Protein AF-A0A0C9TM29-F1 (afdb_monomer_lite)

Sequence (218 aa):
MDGEIPETGMADVIINKQTFTYFLVEEDGILTMPSGCPHAAFNITDCVAQGGHNYLKSSLEAAFKIGLREHKLGNQDTNTSHVASENILHSVLTHYYLAILALHPGIVDGTNTDNVTYADLQKAIRFFPSPVQMACLLCMTAHTLAFERATILEDKEGYECPASIYMMRKTSRDRARRLLDWFAALREPMRSRELLIMASLKDTELQEHFVPFFAEGV

Organism: Sphaerobolus stellatus (strain SS14) (NCBI:txid990650)

Foldseek 3Di:
DPDDQDPDFLLPDPVVVDDDDDDDADVVRDDDDDQSPQDDDDDPDDDDDDDDDDDALVCLLVVLVVLLSCQQHPCRHHPDPDLVVLVVLLVVLVVLLVVCCVVQVCLVVVNPPDLDAPVNSVVRPPSDHDLLSVLSSLCCQQVVVLSPHLDPPPCPPPDPNPPVSVVSNVVSNVSSVSCVVSYVSNVVSNVVSLVVSCVSCPPGPCNVVDDGPDDPDD

Radius of gyration: 19.59 Å; chains: 1; bounding box: 46×35×54 Å

Structure (mmCIF, N/CA/C/O backbone):
data_AF-A0A0C9TM29-F1
#
_entry.id   AF-A0A0C9TM29-F1
#
loop_
_atom_site.group_PDB
_atom_site.id
_atom_site.type_symbol
_atom_site.label_atom_id
_atom_site.label_alt_id
_atom_site.label_comp_id
_atom_site.label_asym_id
_atom_site.label_entity_id
_atom_site.label_seq_id
_atom_site.pdbx_PDB_ins_code
_atom_site.Cartn_x
_atom_site.Cartn_y
_atom_site.Cartn_z
_atom_site.occupancy
_atom_site.B_iso_or_equiv
_atom_site.auth_seq_id
_atom_site.auth_comp_id
_atom_site.auth_asym_id
_atom_site.auth_atom_id
_atom_site.pdbx_PDB_model_num
ATOM 1 N N . MET A 1 1 ? -19.337 5.004 1.218 1.00 33.59 1 MET A N 1
ATOM 2 C CA . MET A 1 1 ? -18.973 6.186 2.016 1.00 33.59 1 MET A CA 1
ATOM 3 C C . MET A 1 1 ? -17.478 6.118 2.209 1.00 33.59 1 MET A C 1
ATOM 5 O O . MET A 1 1 ? -17.023 5.306 3.004 1.00 33.59 1 MET A O 1
ATOM 9 N N . ASP A 1 2 ? -16.738 6.897 1.427 1.00 35.91 2 ASP A N 1
ATOM 10 C CA . ASP A 1 2 ? -15.305 7.099 1.632 1.00 35.91 2 ASP A CA 1
ATOM 11 C C . ASP A 1 2 ? -15.175 8.109 2.773 1.00 35.91 2 ASP A C 1
ATOM 13 O O . ASP A 1 2 ? -15.054 9.311 2.553 1.00 35.91 2 ASP A O 1
ATOM 17 N N . GLY A 1 3 ? -15.388 7.631 4.000 1.00 42.16 3 GLY A N 1
ATOM 18 C CA . GLY A 1 3 ? -15.260 8.458 5.192 1.00 42.16 3 GLY A CA 1
ATOM 19 C C . GLY A 1 3 ? -13.800 8.851 5.345 1.00 42.16 3 GLY A C 1
ATOM 20 O O . GLY A 1 3 ? -12.933 7.979 5.413 1.00 42.16 3 GLY A O 1
ATOM 21 N N . GLU A 1 4 ? -13.523 10.152 5.350 1.00 48.84 4 GLU A N 1
ATOM 22 C CA . GLU A 1 4 ? -12.202 10.649 5.705 1.00 48.84 4 GLU A CA 1
ATOM 23 C C . GLU A 1 4 ? -11.816 10.090 7.077 1.00 48.84 4 GLU A C 1
ATOM 25 O O . GLU A 1 4 ? -12.603 10.107 8.026 1.00 48.84 4 GLU A O 1
ATOM 30 N N . ILE A 1 5 ? -10.611 9.531 7.154 1.00 53.53 5 ILE A N 1
ATOM 31 C CA . ILE A 1 5 ? -10.053 9.018 8.402 1.00 53.53 5 ILE A CA 1
ATOM 32 C C . ILE A 1 5 ? -9.941 10.221 9.359 1.00 53.53 5 ILE A C 1
ATOM 34 O O . ILE A 1 5 ? -9.325 11.211 8.961 1.00 53.53 5 ILE A O 1
ATOM 38 N N . PRO A 1 6 ? -10.516 10.173 10.580 1.00 56.06 6 PRO A N 1
ATOM 39 C CA . PRO A 1 6 ? -10.483 11.298 11.520 1.00 56.06 6 PRO A CA 1
ATOM 40 C C . PRO A 1 6 ? -9.055 11.814 11.788 1.00 56.06 6 PRO A C 1
ATOM 42 O O . PRO A 1 6 ? -8.088 11.069 11.658 1.00 56.06 6 PRO A O 1
ATOM 45 N N . GLU A 1 7 ? -8.884 13.071 12.194 1.00 56.50 7 GLU A N 1
ATOM 46 C CA . GLU A 1 7 ? -7.542 13.591 12.529 1.00 56.50 7 GLU A CA 1
ATOM 47 C C . GLU A 1 7 ? -7.014 13.069 13.878 1.00 56.50 7 GLU A C 1
ATOM 49 O O . GLU A 1 7 ? -5.804 12.998 14.084 1.00 56.50 7 GLU A O 1
ATOM 54 N N . THR A 1 8 ? -7.908 12.675 14.788 1.00 53.72 8 THR A N 1
ATOM 55 C CA . THR A 1 8 ? -7.583 12.191 16.138 1.00 53.72 8 THR A CA 1
ATOM 56 C C . THR A 1 8 ? -7.761 10.684 16.255 1.00 53.72 8 THR A C 1
ATOM 58 O O . THR A 1 8 ? -8.613 10.116 15.562 1.00 53.72 8 THR A O 1
ATOM 61 N N . GLY A 1 9 ? -7.008 10.061 17.173 1.00 55.97 9 GLY A N 1
ATOM 62 C CA . GLY A 1 9 ? -7.129 8.653 17.557 1.00 55.97 9 GLY A CA 1
ATOM 63 C C . GLY A 1 9 ? -8.579 8.241 17.837 1.00 55.97 9 GLY A C 1
ATOM 64 O O . GLY A 1 9 ? -9.383 9.067 18.275 1.00 55.97 9 GLY A O 1
ATOM 65 N N . MET A 1 10 ? -8.943 6.982 17.588 1.00 58.88 10 MET A N 1
ATOM 66 C CA . MET A 1 10 ? -10.295 6.473 17.857 1.00 58.88 10 MET A CA 1
ATOM 67 C C . MET A 1 10 ? -10.689 6.595 19.327 1.00 58.88 10 MET A C 1
ATOM 69 O O . MET A 1 10 ? -11.857 6.842 19.630 1.00 58.88 10 MET A O 1
ATOM 73 N N . ALA A 1 11 ? -9.704 6.493 20.219 1.00 55.94 11 ALA A N 1
ATOM 74 C CA . ALA A 1 11 ? -9.858 6.725 21.649 1.00 55.94 11 ALA A CA 1
ATOM 75 C C . ALA A 1 11 ? -10.300 8.162 22.002 1.00 55.94 11 ALA A C 1
ATOM 77 O O . ALA A 1 11 ? -10.955 8.359 23.0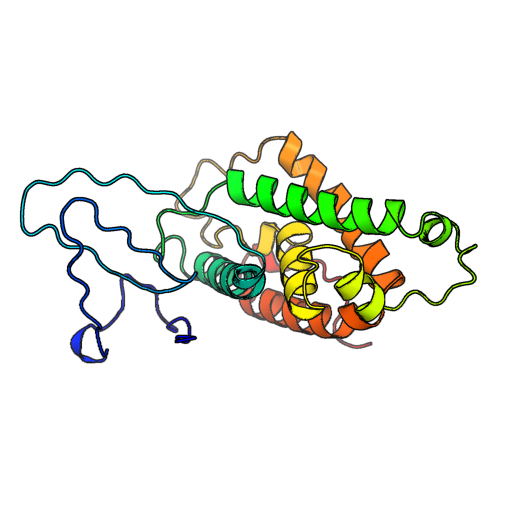23 1.00 55.94 11 ALA A O 1
ATOM 78 N N . ASP A 1 12 ? -10.012 9.144 21.141 1.00 58.12 12 ASP A N 1
ATOM 79 C CA . ASP A 1 12 ? -10.248 10.573 21.391 1.00 58.12 12 ASP A CA 1
ATOM 80 C C . ASP A 1 12 ? -11.431 11.140 20.590 1.00 58.12 12 ASP A C 1
ATOM 82 O O . ASP A 1 12 ? -11.662 12.355 20.550 1.00 58.12 12 ASP A O 1
ATOM 86 N N . VAL A 1 13 ? -12.204 10.278 19.922 1.00 64.56 13 VAL A N 1
ATOM 87 C CA . VAL A 1 13 ? -13.370 10.703 19.142 1.00 64.56 13 VAL A CA 1
ATOM 88 C C . VAL A 1 13 ? -14.422 11.318 20.068 1.00 64.56 13 VAL A C 1
ATOM 90 O O . VAL A 1 13 ? -15.030 10.650 20.904 1.00 64.56 13 VAL A O 1
ATOM 93 N N . ILE A 1 14 ? -14.715 12.605 19.864 1.00 67.19 14 ILE A N 1
ATOM 94 C CA . ILE A 1 14 ? -15.816 13.288 20.554 1.00 67.19 14 ILE A CA 1
ATOM 95 C C . ILE A 1 14 ? -17.142 12.824 19.939 1.00 67.19 14 ILE A C 1
ATOM 97 O O . ILE A 1 14 ? -17.612 13.398 18.955 1.00 67.19 14 ILE A O 1
ATOM 101 N N . ILE A 1 15 ? -17.756 11.806 20.548 1.00 66.69 15 ILE A N 1
ATOM 102 C CA . ILE A 1 15 ? -18.996 11.144 20.095 1.00 66.69 15 ILE A CA 1
ATOM 103 C C . ILE A 1 15 ? -20.084 12.164 19.722 1.00 66.69 15 ILE A C 1
ATOM 105 O O . ILE A 1 15 ? -20.664 12.100 18.644 1.00 66.69 15 ILE A O 1
ATOM 109 N N . ASN A 1 16 ? -20.298 13.188 20.550 1.00 71.75 16 ASN A N 1
ATOM 110 C CA . ASN A 1 16 ? -21.374 14.169 20.353 1.00 71.75 16 ASN A CA 1
ATOM 111 C C . ASN A 1 16 ? -21.177 15.103 19.143 1.00 71.75 16 ASN A C 1
ATOM 113 O O . ASN A 1 16 ? -22.037 15.937 18.869 1.00 71.75 16 ASN A O 1
ATOM 117 N N . LYS A 1 17 ? -20.042 15.006 18.442 1.00 74.12 17 LYS A N 1
ATOM 118 C CA . LYS A 1 17 ? -19.748 15.764 17.219 1.00 74.12 17 LYS A CA 1
ATOM 119 C C . LYS A 1 17 ? -19.811 14.905 15.953 1.00 74.12 17 LYS A C 1
ATOM 121 O O . LYS A 1 17 ? -19.509 15.418 14.881 1.00 74.12 17 LYS A O 1
ATOM 126 N N . GLN A 1 18 ? -20.177 13.628 16.063 1.00 69.94 18 GLN A N 1
ATOM 127 C CA . GLN A 1 18 ? -20.165 12.684 14.948 1.00 69.94 18 GLN A CA 1
ATOM 128 C C . GLN A 1 18 ? -21.566 12.175 14.613 1.00 69.94 18 GLN A C 1
ATOM 130 O O . GLN A 1 18 ? -22.441 12.075 15.472 1.00 69.94 18 GLN A O 1
ATOM 135 N N . THR A 1 19 ? -21.774 11.841 13.338 1.00 76.31 19 THR A N 1
ATOM 136 C CA . THR A 1 19 ? -22.984 11.144 12.890 1.00 76.31 19 THR A CA 1
ATOM 137 C C . THR A 1 19 ? -22.700 9.651 12.860 1.00 76.31 19 THR A C 1
ATOM 139 O O . THR A 1 19 ? -21.802 9.208 12.146 1.00 76.31 19 THR A O 1
ATOM 142 N N . PHE A 1 20 ? -23.475 8.873 13.612 1.00 79.50 20 PHE A N 1
ATOM 143 C CA . PHE A 1 20 ? -23.347 7.418 13.646 1.00 79.50 20 PHE A CA 1
ATOM 144 C C . PHE A 1 20 ? -24.415 6.763 12.782 1.00 79.50 20 PHE A C 1
ATOM 146 O O . PHE A 1 20 ? -25.584 7.147 12.817 1.00 79.50 20 PHE A O 1
ATOM 153 N N . THR A 1 21 ? -24.007 5.740 12.036 1.00 83.88 21 THR A N 1
ATOM 154 C CA . THR A 1 21 ? -24.937 4.801 11.406 1.00 83.88 21 THR A CA 1
ATOM 155 C C . THR A 1 21 ? -24.987 3.548 12.265 1.00 83.88 21 THR A C 1
ATOM 157 O O . THR A 1 21 ? -23.948 2.958 12.552 1.00 83.88 21 THR A O 1
ATOM 160 N N . TYR A 1 22 ? -26.188 3.159 12.685 1.00 85.44 22 TYR A N 1
ATOM 161 C CA . TYR A 1 22 ? -26.397 1.983 13.521 1.00 85.44 22 TYR A CA 1
ATOM 162 C C . TYR A 1 22 ? -26.765 0.789 12.647 1.00 85.44 22 TYR A C 1
ATOM 164 O O . TYR A 1 22 ? -27.674 0.877 11.821 1.00 85.44 22 TYR A O 1
ATOM 172 N N . PHE A 1 23 ? -26.071 -0.327 12.857 1.00 87.81 23 PHE A N 1
ATOM 173 C CA . PHE A 1 23 ? -26.360 -1.603 12.216 1.00 87.81 23 PHE A CA 1
ATOM 174 C C . PHE A 1 23 ? -26.675 -2.631 13.300 1.00 87.81 23 PHE A C 1
ATOM 176 O O . PHE A 1 23 ? -25.868 -2.833 14.206 1.00 87.81 23 PHE A O 1
ATOM 183 N N . LEU A 1 24 ? -27.842 -3.270 13.206 1.00 90.75 24 LEU A N 1
ATOM 184 C CA . LEU A 1 24 ? -28.148 -4.467 13.982 1.00 90.75 24 LEU A CA 1
ATOM 185 C C . LEU A 1 24 ? -27.711 -5.678 13.158 1.00 90.75 24 LEU A C 1
ATOM 187 O O . LEU A 1 24 ? -28.170 -5.849 12.029 1.00 90.75 24 LEU A O 1
ATOM 191 N N . VAL A 1 25 ? -26.810 -6.485 13.712 1.00 91.50 25 VAL A N 1
ATOM 192 C CA . VAL A 1 25 ? -26.403 -7.764 13.122 1.00 91.50 25 VAL A CA 1
ATOM 193 C C . VAL A 1 25 ? -27.099 -8.860 13.914 1.00 91.50 25 VAL A C 1
ATOM 195 O O . VAL A 1 25 ? -26.803 -9.054 15.091 1.00 91.50 25 VAL A O 1
ATOM 198 N N . GLU A 1 26 ? -28.070 -9.512 13.284 1.00 92.94 26 GLU A N 1
ATOM 199 C CA . GLU A 1 26 ? -28.810 -10.630 13.873 1.00 92.94 26 GLU A CA 1
ATOM 200 C C . GLU A 1 26 ? -28.026 -11.946 13.736 1.00 92.94 26 GLU A C 1
ATOM 202 O O . GLU A 1 26 ? -26.964 -11.989 13.108 1.00 92.94 26 GLU A O 1
ATOM 207 N N . GLU A 1 27 ? -28.542 -13.020 14.337 1.00 92.69 27 GLU A N 1
ATOM 208 C CA . GLU A 1 27 ? -28.007 -14.374 14.161 1.00 92.69 27 GLU A CA 1
ATOM 209 C C . GLU A 1 27 ? -27.889 -14.720 12.664 1.00 92.69 27 GLU A C 1
ATOM 211 O O . GLU A 1 27 ? -28.727 -14.321 11.856 1.00 92.69 27 GLU A O 1
ATOM 216 N N . ASP A 1 28 ? -26.795 -15.389 12.288 1.00 92.38 28 ASP A N 1
ATOM 217 C CA . ASP A 1 28 ? -26.380 -15.663 10.899 1.00 92.38 28 ASP A CA 1
ATOM 218 C C . ASP A 1 28 ? -26.113 -14.425 10.014 1.00 92.38 28 ASP A C 1
ATOM 220 O O . ASP A 1 28 ? -25.777 -14.546 8.830 1.00 92.38 28 ASP A O 1
ATOM 224 N N . GLY A 1 29 ? -26.199 -13.217 10.576 1.00 91.50 29 GLY A N 1
ATOM 225 C CA . GLY A 1 29 ? -25.898 -11.971 9.888 1.00 91.50 29 GLY A CA 1
ATOM 226 C C . GLY A 1 29 ? -24.415 -11.838 9.535 1.00 91.50 29 GLY A C 1
ATOM 227 O O . GLY A 1 29 ? -23.527 -12.076 10.353 1.00 91.50 29 GLY A O 1
ATOM 228 N N . ILE A 1 30 ? -24.133 -11.385 8.310 1.00 91.38 30 ILE A N 1
ATOM 229 C CA . ILE A 1 30 ? -22.769 -11.104 7.846 1.00 91.38 30 ILE A CA 1
ATOM 230 C C . ILE A 1 30 ? -22.603 -9.597 7.673 1.00 91.38 30 ILE A C 1
ATOM 232 O O . ILE A 1 30 ? -23.206 -8.989 6.788 1.00 91.38 30 ILE A O 1
ATOM 236 N N . LEU A 1 31 ? -21.722 -9.003 8.478 1.00 90.00 31 LEU A N 1
ATOM 237 C CA . LEU A 1 31 ? -21.306 -7.612 8.328 1.00 90.00 31 LEU A CA 1
ATOM 238 C C . LEU A 1 31 ? -19.928 -7.543 7.665 1.00 90.00 31 LEU A C 1
ATOM 240 O O . LEU A 1 31 ? -18.947 -8.069 8.181 1.00 90.00 31 LEU A O 1
ATOM 244 N N . THR A 1 32 ? -19.844 -6.855 6.525 1.00 88.56 32 THR A N 1
ATOM 245 C CA . THR A 1 32 ? -18.564 -6.496 5.897 1.00 88.56 32 THR A CA 1
ATOM 246 C C . THR A 1 32 ? -18.345 -4.998 6.033 1.00 88.56 32 THR A C 1
ATOM 248 O O . THR A 1 32 ? -19.201 -4.210 5.633 1.00 88.56 32 THR A O 1
ATOM 251 N N . MET A 1 33 ? -17.190 -4.601 6.565 1.00 83.44 33 MET A N 1
ATOM 252 C CA . MET A 1 33 ? -16.844 -3.193 6.756 1.00 83.44 33 MET A CA 1
ATOM 253 C C . MET A 1 33 ? -15.745 -2.757 5.780 1.00 83.44 33 MET A C 1
ATOM 255 O O . MET A 1 33 ? -14.782 -3.501 5.572 1.00 83.44 33 MET A O 1
ATOM 259 N N . PRO A 1 34 ? -15.850 -1.553 5.188 1.00 79.44 34 PRO A N 1
ATOM 260 C CA . PRO A 1 34 ? -14.752 -0.956 4.440 1.00 79.44 34 PRO A CA 1
ATOM 261 C C . PRO A 1 34 ? -13.511 -0.754 5.319 1.00 79.44 34 PRO A C 1
ATOM 263 O O . PRO A 1 34 ? -13.612 -0.516 6.523 1.00 79.44 34 PRO A O 1
ATOM 266 N N . SER A 1 35 ? -12.326 -0.805 4.711 1.00 75.38 35 SER A N 1
ATOM 267 C CA . SER A 1 35 ? -11.071 -0.564 5.429 1.00 75.38 35 SER A CA 1
ATOM 268 C C . SER A 1 35 ? -10.993 0.858 5.974 1.00 75.38 35 SER A C 1
ATOM 270 O O . SER A 1 35 ? -11.341 1.809 5.279 1.00 75.38 35 SER A O 1
ATOM 272 N N . GLY A 1 36 ? -10.505 0.993 7.207 1.00 71.38 36 GLY A N 1
ATOM 273 C CA . GLY A 1 36 ? -10.396 2.286 7.883 1.00 71.38 36 GLY A CA 1
ATOM 274 C C . GLY A 1 36 ? -11.719 2.864 8.370 1.00 71.38 36 GLY A C 1
ATOM 275 O O . GLY A 1 36 ? -11.711 3.979 8.877 1.00 71.38 36 GLY A O 1
ATOM 276 N N . CYS A 1 37 ? -12.836 2.136 8.230 1.00 77.31 37 CYS A N 1
ATOM 277 C CA . CYS A 1 37 ? -14.119 2.559 8.774 1.00 77.31 37 CYS A CA 1
ATOM 278 C C . CYS A 1 37 ? -14.079 2.462 10.306 1.00 77.31 37 CYS A C 1
ATOM 280 O O . CYS A 1 37 ? -14.005 1.346 10.844 1.00 77.31 37 CYS A O 1
ATOM 282 N N . PRO A 1 38 ? -14.128 3.595 11.019 1.00 75.50 38 PRO A N 1
ATOM 283 C CA . PRO A 1 38 ? -14.114 3.558 12.460 1.00 75.50 38 PRO A CA 1
ATOM 284 C C . PRO A 1 38 ? -15.468 3.085 12.993 1.00 75.50 38 PRO A C 1
ATOM 286 O O . PRO A 1 38 ? -16.517 3.563 12.563 1.00 75.50 38 PRO A O 1
ATOM 289 N N . HIS A 1 39 ? -15.451 2.113 13.902 1.00 79.25 39 HIS A N 1
ATOM 290 C CA . HIS A 1 39 ? -16.659 1.449 14.385 1.00 79.25 39 HIS A CA 1
ATOM 291 C C . HIS A 1 39 ? -16.530 1.053 15.857 1.00 79.25 39 HIS A C 1
ATOM 293 O O . HIS A 1 39 ? -15.432 0.889 16.384 1.00 79.25 39 HIS A O 1
ATOM 299 N N . ALA A 1 40 ? -17.681 0.885 16.504 1.00 79.25 40 ALA A N 1
ATOM 300 C CA . ALA A 1 40 ? -17.810 0.314 17.834 1.00 79.25 40 ALA A CA 1
ATOM 301 C C . ALA A 1 40 ? -18.879 -0.781 17.784 1.00 79.25 40 ALA A C 1
ATOM 303 O O . ALA A 1 40 ? -19.867 -0.654 17.058 1.00 79.25 40 ALA A O 1
ATOM 304 N N . ALA A 1 41 ? -18.674 -1.846 18.552 1.00 84.25 41 ALA A N 1
ATOM 305 C CA . ALA A 1 41 ? -19.622 -2.943 18.674 1.00 84.25 41 ALA A CA 1
ATOM 306 C C . ALA A 1 41 ? -20.161 -2.998 20.107 1.00 84.25 41 ALA A C 1
ATOM 308 O O . ALA A 1 41 ? -19.413 -2.819 21.068 1.00 84.25 41 ALA A O 1
ATOM 309 N N . PHE A 1 42 ? -21.461 -3.249 20.238 1.00 85.12 42 PHE A N 1
ATOM 310 C CA . PHE A 1 42 ? -22.128 -3.483 21.512 1.00 85.12 42 PHE A CA 1
ATOM 311 C C . PHE A 1 42 ? -23.004 -4.726 21.387 1.00 85.12 42 PHE A C 1
ATOM 313 O O . PHE A 1 42 ? -23.840 -4.809 20.486 1.00 85.12 42 PHE A O 1
ATOM 320 N N . ASN A 1 43 ? -22.821 -5.672 22.304 1.00 88.50 43 ASN A N 1
ATOM 321 C CA . ASN A 1 43 ? -23.606 -6.898 22.337 1.00 88.50 43 ASN A CA 1
ATOM 322 C C . ASN A 1 43 ? -24.843 -6.672 23.210 1.00 88.50 43 ASN A C 1
ATOM 324 O O . ASN A 1 43 ? -24.722 -6.397 24.403 1.00 88.50 43 ASN A O 1
ATOM 328 N N . ILE A 1 44 ? -26.032 -6.780 22.613 1.00 88.62 44 ILE A N 1
ATOM 329 C CA . ILE A 1 44 ? -27.315 -6.665 23.332 1.00 88.62 44 ILE A CA 1
ATOM 330 C C . ILE A 1 44 ? -27.582 -7.928 24.168 1.00 88.62 44 ILE A C 1
ATOM 332 O O . ILE A 1 44 ? -28.231 -7.863 25.210 1.00 88.62 44 ILE A O 1
ATOM 336 N N . THR A 1 45 ? -27.059 -9.069 23.722 1.00 91.00 45 THR A N 1
ATOM 337 C CA . THR A 1 45 ? -27.161 -10.378 24.374 1.00 91.00 45 THR A CA 1
ATOM 338 C C . THR A 1 45 ? -25.814 -11.089 24.322 1.00 91.00 45 THR A C 1
ATOM 340 O O . THR A 1 45 ? -24.929 -10.689 23.564 1.00 91.00 45 THR A O 1
ATOM 343 N N . ASP A 1 46 ? -25.664 -12.173 25.083 1.00 91.25 46 ASP A N 1
ATOM 344 C CA . ASP A 1 46 ? -24.527 -13.079 24.919 1.00 91.25 46 ASP A CA 1
ATOM 345 C C . ASP A 1 46 ? -24.476 -13.574 23.465 1.00 91.25 46 ASP A C 1
ATOM 347 O O . ASP A 1 46 ? -25.477 -14.054 22.928 1.00 91.25 46 ASP A O 1
ATOM 351 N N . CYS A 1 47 ? -23.324 -13.422 22.809 1.00 90.69 47 CYS A N 1
ATOM 352 C CA . CYS A 1 47 ? -23.152 -13.790 21.408 1.00 90.69 47 CYS A CA 1
ATOM 353 C C . CYS A 1 47 ? -21.761 -14.368 21.136 1.00 90.69 47 CYS A C 1
ATOM 355 O O . CYS A 1 47 ? -20.776 -14.016 21.791 1.00 90.69 47 CYS A O 1
ATOM 357 N N . VAL A 1 48 ? -21.672 -15.208 20.106 1.00 90.44 48 VAL A N 1
ATOM 358 C CA . VAL A 1 48 ? -20.409 -15.672 19.524 1.00 90.44 48 VAL A CA 1
ATOM 359 C C . VAL A 1 48 ? -20.339 -15.150 18.096 1.00 90.44 48 VAL A C 1
ATOM 361 O O . VAL A 1 48 ? -21.247 -15.392 17.308 1.00 90.44 48 VAL A O 1
ATOM 364 N N . ALA A 1 49 ? -19.259 -14.446 17.761 1.00 89.25 49 ALA A N 1
ATOM 365 C CA . ALA A 1 49 ? -19.007 -13.951 16.414 1.00 89.25 49 ALA A CA 1
ATOM 366 C C . ALA A 1 49 ? -17.687 -14.520 15.883 1.00 89.25 49 ALA A C 1
ATOM 368 O O . ALA A 1 49 ? -16.696 -14.594 16.612 1.00 89.25 49 ALA A O 1
ATOM 369 N N . GLN A 1 50 ? -17.666 -14.891 14.603 1.00 87.81 50 GLN A N 1
ATOM 370 C CA . GLN A 1 50 ? -16.447 -15.250 13.885 1.00 87.81 50 GLN A CA 1
ATOM 371 C C . GLN A 1 50 ? -16.119 -14.150 12.876 1.00 87.81 50 GLN A C 1
ATOM 373 O O . GLN A 1 50 ? -16.977 -13.725 12.107 1.00 87.81 50 GLN A O 1
ATOM 378 N N . GLY A 1 51 ? -14.865 -13.703 12.866 1.00 85.81 51 GLY A N 1
ATOM 379 C CA . GLY A 1 51 ? -14.410 -12.630 11.990 1.00 85.81 51 GLY A CA 1
ATOM 380 C C . GLY A 1 51 ? -12.963 -12.804 11.554 1.00 85.81 51 GLY A C 1
ATOM 381 O O . GLY A 1 51 ? -12.217 -13.617 12.099 1.00 85.81 51 GLY A O 1
ATOM 382 N N . GLY A 1 52 ? -12.576 -12.026 10.547 1.00 82.44 52 GLY A N 1
ATOM 383 C CA . GLY A 1 52 ? -11.211 -11.973 10.044 1.00 82.44 52 GLY A CA 1
ATOM 384 C C . GLY A 1 52 ? -10.935 -10.663 9.316 1.00 82.44 52 GLY A C 1
ATOM 385 O O . GLY A 1 52 ? -11.851 -9.989 8.846 1.00 82.44 52 GLY A O 1
ATOM 386 N N . HIS A 1 53 ? -9.655 -10.317 9.212 1.00 78.81 53 HIS A N 1
ATOM 387 C CA . HIS A 1 53 ? -9.183 -9.133 8.501 1.00 78.81 53 HIS A CA 1
ATOM 388 C C . HIS A 1 53 ? -8.511 -9.541 7.189 1.00 78.81 53 HIS A C 1
ATOM 390 O O . HIS A 1 53 ? -7.735 -10.493 7.157 1.00 78.81 53 HIS A O 1
ATOM 396 N N . ASN A 1 54 ? -8.792 -8.807 6.109 1.00 76.25 54 ASN A N 1
ATOM 397 C CA . ASN A 1 54 ? -8.241 -9.075 4.780 1.00 76.25 54 ASN A CA 1
ATOM 398 C C . ASN A 1 54 ? -7.597 -7.817 4.187 1.00 76.25 54 ASN A C 1
ATOM 400 O O . ASN A 1 54 ? -8.171 -6.730 4.254 1.00 76.25 54 ASN A O 1
ATOM 404 N N . TYR A 1 55 ? -6.450 -7.981 3.522 1.00 75.38 55 TYR A N 1
ATOM 405 C CA . TYR A 1 55 ? -5.858 -6.936 2.685 1.00 75.38 55 TYR A CA 1
ATOM 406 C C . TYR A 1 55 ? -6.432 -7.014 1.271 1.00 75.38 55 TYR A C 1
ATOM 408 O O . TYR A 1 55 ? -6.153 -7.947 0.518 1.00 75.38 55 TYR A O 1
ATOM 416 N N . LEU A 1 56 ? -7.232 -6.015 0.899 1.00 83.25 56 LEU A N 1
ATOM 417 C CA . LEU A 1 56 ? -7.789 -5.884 -0.446 1.00 83.25 56 LEU A CA 1
ATOM 418 C C . LEU A 1 56 ? -7.012 -4.840 -1.252 1.00 83.25 56 LEU A C 1
ATOM 420 O O . LEU A 1 56 ? -6.523 -3.851 -0.708 1.00 83.25 56 LEU A O 1
ATOM 424 N N . LYS A 1 57 ? -6.969 -5.010 -2.580 1.00 86.62 57 LYS A N 1
ATOM 425 C CA . LYS A 1 57 ? -6.402 -4.021 -3.519 1.00 86.62 57 LYS A CA 1
ATOM 426 C C . LYS A 1 57 ? -6.977 -2.618 -3.283 1.00 86.62 57 LYS A C 1
ATOM 428 O O . LYS A 1 57 ? -6.230 -1.644 -3.242 1.00 86.62 57 LYS A O 1
ATOM 433 N N . SER A 1 58 ? -8.299 -2.523 -3.121 1.00 84.38 58 SER A N 1
ATOM 434 C CA . SER A 1 58 ? -9.020 -1.267 -2.867 1.00 84.38 58 SER A CA 1
ATOM 435 C C . SER A 1 58 ? -8.605 -0.582 -1.566 1.00 84.38 58 SER A C 1
ATOM 437 O O . SER A 1 58 ? -8.823 0.612 -1.411 1.00 84.38 58 SER A O 1
ATOM 439 N N . SER A 1 59 ? -7.987 -1.321 -0.649 1.00 85.12 59 SER A N 1
ATOM 440 C CA . SER A 1 59 ? -7.641 -0.856 0.689 1.00 85.12 59 SER A CA 1
ATOM 441 C C . SER A 1 59 ? -6.194 -0.389 0.818 1.00 85.12 59 SER A C 1
ATOM 443 O O . SER A 1 59 ? -5.827 0.086 1.884 1.00 85.12 59 SER A O 1
ATOM 445 N N . LEU A 1 60 ? -5.367 -0.497 -0.230 1.00 88.81 60 LEU A N 1
ATOM 446 C CA . LEU A 1 60 ? -3.938 -0.149 -0.164 1.00 88.81 60 LEU A CA 1
ATOM 447 C C . LEU A 1 60 ? -3.695 1.317 0.219 1.00 88.81 60 LEU A C 1
ATOM 449 O O . LEU A 1 60 ? -2.777 1.610 0.979 1.00 88.81 60 LEU A O 1
ATOM 453 N N . GLU A 1 61 ? -4.527 2.236 -0.274 1.00 90.38 61 GLU A N 1
ATOM 454 C CA . GLU A 1 61 ? -4.419 3.660 0.065 1.00 90.38 61 GLU A CA 1
ATOM 455 C C . GLU A 1 61 ? -4.857 3.946 1.502 1.00 90.38 61 GLU A C 1
ATOM 457 O O . GLU A 1 61 ? -4.193 4.701 2.211 1.00 90.38 61 GLU A O 1
ATOM 462 N N . ALA A 1 62 ? -5.956 3.326 1.941 1.00 83.62 62 ALA A N 1
ATOM 463 C CA . ALA A 1 62 ? -6.439 3.450 3.311 1.00 83.62 62 ALA A CA 1
ATOM 464 C C . ALA A 1 62 ? -5.424 2.859 4.298 1.00 83.62 62 ALA A C 1
ATOM 466 O O . ALA A 1 62 ? -5.055 3.526 5.256 1.00 83.62 62 ALA A O 1
ATOM 467 N N . ALA A 1 63 ? -4.902 1.662 4.016 1.00 85.44 63 ALA A N 1
ATOM 468 C CA . ALA A 1 63 ? -3.880 1.000 4.823 1.00 85.44 63 ALA A CA 1
ATOM 469 C C . ALA A 1 63 ? -2.611 1.852 4.954 1.00 85.44 63 ALA A C 1
ATOM 471 O O . ALA A 1 63 ? -2.088 1.992 6.053 1.00 85.44 63 ALA A O 1
ATOM 472 N N . PHE A 1 64 ? -2.165 2.485 3.863 1.00 88.62 64 PHE A N 1
ATOM 473 C CA . PHE A 1 64 ? -1.039 3.417 3.902 1.00 88.62 64 PHE A CA 1
ATOM 474 C C . PHE A 1 64 ? -1.306 4.587 4.861 1.00 88.62 64 PHE A C 1
ATOM 476 O O . PHE A 1 64 ? -0.484 4.871 5.726 1.00 88.62 64 PHE A O 1
ATOM 483 N N . LYS A 1 65 ? -2.465 5.249 4.748 1.00 85.94 65 LYS A N 1
ATOM 484 C CA . LYS A 1 65 ? -2.808 6.394 5.611 1.00 85.94 65 LYS A CA 1
ATOM 485 C C . LYS A 1 65 ? -2.952 5.992 7.080 1.00 85.94 65 LYS A C 1
ATOM 487 O O . LYS A 1 65 ? -2.458 6.706 7.946 1.00 85.94 65 LYS A O 1
ATOM 492 N N . ILE A 1 66 ? -3.606 4.859 7.343 1.00 80.44 66 ILE A N 1
ATOM 493 C CA . ILE A 1 66 ? -3.782 4.313 8.695 1.00 80.44 66 ILE A CA 1
ATOM 494 C C . ILE A 1 66 ? -2.418 4.002 9.305 1.00 80.44 66 ILE A C 1
ATOM 496 O O . ILE A 1 66 ? -2.150 4.457 10.405 1.00 80.44 66 ILE A O 1
ATOM 500 N N . GLY A 1 67 ? -1.523 3.332 8.575 1.00 82.00 67 GLY A N 1
ATOM 501 C CA . GLY A 1 67 ? -0.199 3.000 9.096 1.00 82.00 67 GLY A CA 1
ATOM 502 C C . GLY A 1 67 ? 0.652 4.234 9.435 1.00 82.00 67 GLY A C 1
ATOM 503 O O . GLY A 1 67 ? 1.298 4.257 10.476 1.00 82.00 67 GLY A O 1
ATOM 504 N N . LEU A 1 68 ? 0.603 5.304 8.627 1.00 83.56 68 LEU A N 1
ATOM 505 C CA . LEU A 1 68 ? 1.283 6.567 8.979 1.00 83.56 68 LEU A CA 1
ATOM 506 C C . LEU A 1 68 ? 0.671 7.250 10.208 1.00 83.56 68 LEU A C 1
ATOM 508 O O . LEU A 1 68 ? 1.361 7.960 10.940 1.00 83.56 68 LEU A O 1
ATOM 512 N N . ARG A 1 69 ? -0.634 7.080 10.419 1.00 78.94 69 ARG A N 1
ATOM 513 C CA . ARG A 1 69 ? -1.328 7.609 11.591 1.00 78.94 69 ARG A CA 1
ATOM 514 C C . ARG A 1 69 ? -0.989 6.797 12.842 1.00 78.94 69 ARG A C 1
ATOM 516 O O . ARG A 1 69 ? -0.647 7.401 13.852 1.00 78.94 69 ARG A O 1
ATOM 523 N N . GLU A 1 70 ? -0.989 5.468 12.757 1.00 76.69 70 GLU A N 1
ATOM 524 C CA . GLU A 1 70 ? -0.564 4.563 13.836 1.00 76.69 70 GLU A CA 1
ATOM 525 C C . GLU A 1 70 ? 0.908 4.774 14.212 1.00 76.69 70 GLU A C 1
ATOM 527 O O . GLU A 1 70 ? 1.256 4.711 15.389 1.00 76.69 70 GLU A O 1
ATOM 532 N N . HIS A 1 71 ? 1.770 5.112 13.246 1.00 77.06 71 HIS A N 1
ATOM 533 C CA . HIS A 1 71 ? 3.137 5.549 13.533 1.00 77.06 71 HIS A CA 1
ATOM 534 C C . HIS A 1 71 ? 3.152 6.741 14.507 1.00 77.06 71 HIS A C 1
ATOM 536 O O . HIS A 1 71 ? 3.871 6.700 15.504 1.00 77.06 71 HIS A O 1
ATOM 542 N N . LYS A 1 72 ? 2.333 7.775 14.255 1.00 73.94 72 LYS A N 1
ATOM 543 C CA . LYS A 1 72 ? 2.285 9.005 15.069 1.00 73.94 72 LYS A CA 1
ATOM 544 C C . LYS A 1 72 ? 1.571 8.844 16.404 1.00 73.94 72 LYS A C 1
ATOM 546 O O . LYS A 1 72 ? 2.006 9.412 17.399 1.00 73.94 72 LYS A O 1
ATOM 551 N N . LEU A 1 73 ? 0.429 8.164 16.395 1.00 70.94 73 LEU A N 1
ATOM 552 C CA . LEU A 1 73 ? -0.502 8.115 17.525 1.00 70.94 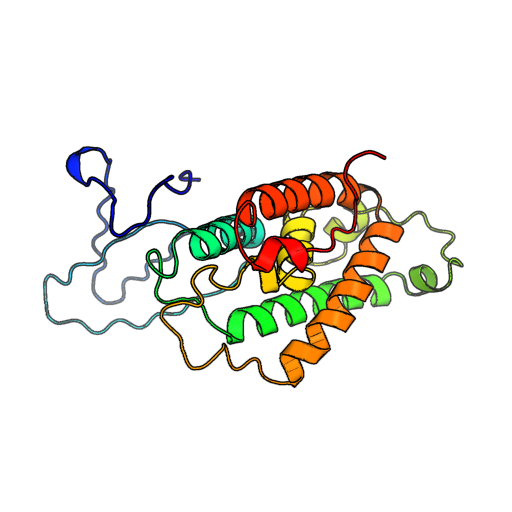73 LEU A CA 1
ATOM 553 C C . LEU A 1 73 ? -0.365 6.825 18.345 1.00 70.94 73 LEU A C 1
ATOM 555 O O . LEU A 1 73 ? -1.023 6.671 19.370 1.00 70.94 73 LEU A O 1
ATOM 559 N N . GLY A 1 74 ? 0.479 5.888 17.909 1.00 66.69 74 GLY A N 1
ATOM 560 C CA . GLY A 1 74 ? 0.546 4.545 18.471 1.00 66.69 74 GLY A CA 1
ATOM 561 C C . GLY A 1 74 ? -0.676 3.700 18.096 1.00 66.69 74 GLY A C 1
ATOM 562 O O . GLY A 1 74 ? -1.466 4.040 17.216 1.00 66.69 74 GLY A O 1
ATOM 563 N N . ASN A 1 75 ? -0.857 2.573 18.787 1.00 63.81 75 ASN A N 1
ATOM 564 C CA . ASN A 1 75 ? -1.928 1.604 18.514 1.00 63.81 75 ASN A CA 1
ATOM 565 C C . ASN A 1 75 ? -3.284 2.011 19.118 1.00 63.81 75 ASN A C 1
ATOM 567 O O . ASN A 1 75 ? -4.012 1.181 19.657 1.00 63.81 75 ASN A O 1
ATOM 571 N N . GLN A 1 76 ? -3.596 3.305 19.086 1.00 56.81 76 GLN A N 1
ATOM 572 C CA . GLN A 1 76 ? -4.819 3.873 19.661 1.00 56.81 76 GLN A CA 1
ATOM 573 C C . GLN A 1 76 ? -6.042 3.708 18.745 1.00 56.81 76 GLN A C 1
ATOM 575 O O . GLN A 1 76 ? -7.162 4.028 19.142 1.00 56.81 76 GLN A O 1
ATOM 580 N N . ASP A 1 77 ? -5.825 3.202 17.527 1.00 52.41 77 ASP A N 1
ATOM 581 C CA . ASP A 1 77 ? -6.852 3.084 16.495 1.00 52.41 77 ASP A CA 1
ATOM 582 C C . ASP A 1 77 ? -7.342 1.660 16.266 1.00 52.41 77 ASP A C 1
ATOM 584 O O . ASP A 1 77 ? -8.513 1.472 15.931 1.00 52.41 77 ASP A O 1
ATOM 588 N N . THR A 1 78 ? -6.479 0.654 16.429 1.00 55.72 78 THR A N 1
ATOM 589 C CA . THR A 1 78 ? -6.819 -0.730 16.094 1.00 55.72 78 THR A CA 1
ATOM 590 C C . THR A 1 78 ? -6.108 -1.746 16.992 1.00 55.72 78 THR A C 1
ATOM 592 O O . THR A 1 78 ? -5.160 -1.447 17.708 1.00 55.72 78 THR A O 1
ATOM 595 N N . ASN A 1 79 ? -6.552 -3.000 16.948 1.00 52.88 79 ASN A N 1
ATOM 596 C CA . ASN A 1 79 ? -5.833 -4.157 17.485 1.00 52.88 79 ASN A CA 1
ATOM 597 C C . ASN A 1 79 ? -4.849 -4.769 16.461 1.00 52.88 79 ASN A C 1
ATOM 599 O O . ASN A 1 79 ? -4.440 -5.916 16.626 1.00 52.88 79 ASN A O 1
ATOM 603 N N . THR A 1 80 ? -4.494 -4.053 15.386 1.00 51.81 80 THR A N 1
ATOM 604 C CA . THR A 1 80 ? -3.895 -4.645 14.177 1.00 51.81 80 THR A CA 1
ATOM 605 C C . THR A 1 80 ? -2.564 -4.027 13.740 1.00 51.81 80 THR A C 1
ATOM 607 O O . THR A 1 80 ? -2.318 -3.895 12.546 1.00 51.81 80 THR A O 1
ATOM 610 N N . SER A 1 81 ? -1.618 -3.783 14.653 1.00 53.44 81 SER A N 1
ATOM 611 C CA . SER A 1 81 ? -0.201 -3.720 14.251 1.00 53.44 81 SER A CA 1
ATOM 612 C C . SER A 1 81 ? 0.369 -5.146 14.144 1.00 53.44 81 SER A C 1
ATOM 614 O O . SER A 1 81 ? 1.030 -5.642 15.057 1.00 53.44 81 SER A O 1
ATOM 616 N N . HIS A 1 82 ? 0.048 -5.868 13.066 1.00 55.41 82 HIS A N 1
ATOM 617 C CA . HIS A 1 82 ? 0.485 -7.259 12.895 1.00 55.41 82 HIS A CA 1
ATOM 618 C C . HIS A 1 82 ? 1.790 -7.355 12.093 1.00 55.41 82 HIS A C 1
ATOM 620 O O . HIS A 1 82 ? 1.836 -6.983 10.926 1.00 55.41 82 HIS A O 1
ATOM 626 N N . VAL A 1 83 ? 2.812 -8.006 12.661 1.00 50.88 83 VAL A N 1
ATOM 627 C CA . VAL A 1 83 ? 4.029 -8.468 11.950 1.00 50.88 83 VAL A CA 1
ATOM 628 C C . VAL A 1 83 ? 3.679 -9.263 10.678 1.00 50.88 83 VAL A C 1
ATOM 630 O O . VAL A 1 83 ? 4.354 -9.184 9.652 1.00 50.88 83 VAL A O 1
ATOM 633 N N . ALA A 1 84 ? 2.567 -10.009 10.710 1.00 57.59 84 ALA A N 1
ATOM 634 C CA . ALA A 1 84 ? 2.049 -10.746 9.558 1.00 57.59 84 ALA A CA 1
ATOM 635 C C . ALA A 1 84 ? 1.650 -9.831 8.384 1.00 57.59 84 ALA A C 1
ATOM 637 O O . ALA A 1 84 ? 1.747 -10.249 7.230 1.00 57.59 84 ALA A O 1
ATOM 638 N N . SER A 1 85 ? 1.248 -8.588 8.657 1.00 75.06 85 SER A N 1
ATOM 639 C CA . SER A 1 85 ? 0.872 -7.614 7.634 1.00 75.06 85 SER A CA 1
ATOM 640 C C . SER A 1 85 ? 2.056 -7.234 6.753 1.00 75.06 85 SER A C 1
ATOM 642 O O . SER A 1 85 ? 1.908 -7.183 5.535 1.00 75.06 85 SER A O 1
ATOM 644 N N . GLU A 1 86 ? 3.249 -7.062 7.328 1.00 81.81 86 GLU A N 1
ATOM 645 C CA . GLU A 1 86 ? 4.461 -6.768 6.558 1.00 81.81 86 GLU A CA 1
ATOM 646 C C . GLU A 1 86 ? 4.784 -7.909 5.575 1.00 81.81 86 GLU A C 1
ATOM 648 O O . GLU A 1 86 ? 4.985 -7.680 4.379 1.00 81.81 86 GLU A O 1
ATOM 653 N N . ASN A 1 87 ? 4.728 -9.161 6.042 1.00 84.69 87 ASN A N 1
ATOM 654 C CA . ASN A 1 87 ? 4.942 -10.334 5.190 1.00 84.69 87 ASN A CA 1
ATOM 655 C C . ASN A 1 87 ? 3.894 -10.441 4.063 1.00 84.69 87 ASN A C 1
ATOM 657 O O . ASN A 1 87 ? 4.235 -10.720 2.907 1.00 84.69 87 ASN A O 1
ATOM 661 N N . ILE A 1 88 ? 2.618 -10.178 4.371 1.00 86.69 88 ILE A N 1
ATOM 662 C CA . ILE A 1 88 ? 1.543 -10.146 3.369 1.00 86.69 88 ILE A CA 1
ATOM 663 C C . ILE A 1 88 ? 1.848 -9.088 2.305 1.00 86.69 88 ILE A C 1
ATOM 665 O O . ILE A 1 88 ? 1.809 -9.397 1.115 1.00 86.69 88 ILE A O 1
ATOM 669 N N . LEU A 1 89 ? 2.214 -7.867 2.700 1.00 89.94 89 LEU A N 1
ATOM 670 C CA . LEU A 1 89 ? 2.505 -6.782 1.761 1.00 89.94 89 LEU A CA 1
ATOM 671 C C . LEU A 1 89 ? 3.705 -7.109 0.860 1.00 89.94 89 LEU A C 1
ATOM 673 O O . LEU A 1 89 ? 3.618 -6.951 -0.362 1.00 89.94 89 LEU A O 1
ATOM 677 N N . HIS A 1 90 ? 4.793 -7.645 1.417 1.00 91.69 90 HIS A N 1
ATOM 678 C CA . HIS A 1 90 ? 5.932 -8.095 0.614 1.00 91.69 90 HIS A CA 1
ATOM 679 C C . HIS A 1 90 ? 5.556 -9.221 -0.361 1.00 91.69 90 HIS A C 1
ATOM 681 O O . HIS A 1 90 ? 6.029 -9.247 -1.503 1.00 91.69 90 HIS A O 1
ATOM 687 N N . SER A 1 91 ? 4.686 -10.141 0.056 1.00 91.69 91 SER A N 1
ATOM 688 C CA . SER A 1 91 ? 4.184 -11.230 -0.789 1.00 91.69 91 SER A CA 1
ATOM 689 C C . SER A 1 91 ? 3.309 -10.703 -1.931 1.00 91.69 91 SER A C 1
ATOM 691 O O . SER A 1 91 ? 3.467 -11.127 -3.076 1.00 91.69 91 SER A O 1
ATOM 693 N N . VAL A 1 92 ? 2.454 -9.713 -1.661 1.00 93.00 92 VAL A N 1
ATOM 694 C CA . VAL A 1 92 ? 1.632 -9.030 -2.676 1.00 93.00 92 VAL A CA 1
ATOM 695 C C . VAL A 1 92 ? 2.512 -8.288 -3.690 1.00 93.00 92 VAL A C 1
ATOM 697 O O . VAL A 1 92 ? 2.302 -8.424 -4.896 1.00 93.00 92 VAL A O 1
ATOM 700 N N . LEU A 1 93 ? 3.542 -7.562 -3.239 1.00 95.31 93 LEU A N 1
ATOM 701 C CA . LEU A 1 93 ? 4.508 -6.936 -4.149 1.00 95.31 93 LEU A CA 1
ATOM 702 C C . LEU A 1 93 ? 5.238 -7.985 -4.998 1.00 95.31 93 LEU A C 1
ATOM 704 O O . LEU A 1 93 ? 5.393 -7.810 -6.206 1.00 95.31 93 LEU A O 1
ATOM 708 N N . THR A 1 94 ? 5.666 -9.087 -4.377 1.00 95.38 94 THR A N 1
ATOM 709 C CA . THR A 1 94 ? 6.309 -10.208 -5.080 1.00 95.38 94 THR A CA 1
ATOM 710 C C . THR A 1 94 ? 5.411 -10.740 -6.190 1.00 95.38 94 THR A C 1
ATOM 712 O O . THR A 1 94 ? 5.876 -10.914 -7.314 1.00 95.38 94 THR A O 1
ATOM 715 N N . HIS A 1 95 ? 4.128 -10.953 -5.891 1.00 95.06 95 HIS A N 1
ATOM 716 C CA . HIS A 1 95 ? 3.149 -11.449 -6.848 1.00 95.06 95 HIS A CA 1
ATOM 717 C C . HIS A 1 95 ? 3.049 -10.545 -8.082 1.00 95.06 95 HIS A C 1
ATOM 719 O O . HIS A 1 95 ? 3.229 -11.025 -9.201 1.00 95.06 95 HIS A O 1
ATOM 725 N N . TYR A 1 96 ? 2.836 -9.237 -7.899 1.00 95.75 96 TYR A N 1
ATOM 726 C CA . TYR A 1 96 ? 2.725 -8.314 -9.034 1.00 95.75 96 TYR A CA 1
ATOM 727 C C . TYR A 1 96 ? 4.031 -8.176 -9.814 1.00 95.75 96 TYR A C 1
ATOM 729 O O . TYR A 1 96 ? 4.008 -8.171 -11.042 1.00 95.75 96 TYR A O 1
ATOM 737 N N . TYR A 1 97 ? 5.169 -8.110 -9.122 1.00 95.62 97 TYR A N 1
ATOM 738 C CA . TYR A 1 97 ? 6.475 -8.028 -9.770 1.00 95.62 97 TYR A CA 1
ATOM 739 C C . TYR A 1 97 ? 6.740 -9.251 -10.660 1.00 95.62 97 TYR A C 1
ATOM 741 O O . TYR A 1 97 ? 7.115 -9.102 -11.821 1.00 95.62 97 TYR A O 1
ATOM 749 N N . LEU A 1 98 ? 6.487 -10.462 -10.153 1.00 95.56 98 LEU A N 1
ATOM 750 C CA . LEU A 1 98 ? 6.657 -11.693 -10.928 1.00 95.56 98 LEU A CA 1
ATOM 751 C C . LEU A 1 98 ? 5.639 -11.813 -12.069 1.00 95.56 98 LEU A C 1
ATOM 753 O O . LEU A 1 98 ? 6.000 -12.297 -13.137 1.00 95.56 98 LEU A O 1
ATOM 757 N N . ALA A 1 99 ? 4.402 -11.343 -11.883 1.00 95.25 99 ALA A N 1
ATOM 758 C CA . ALA A 1 99 ? 3.400 -11.322 -12.949 1.00 95.25 99 ALA A CA 1
ATOM 759 C C . ALA A 1 99 ? 3.828 -10.429 -14.128 1.00 95.25 99 ALA A C 1
ATOM 761 O O . ALA A 1 99 ? 3.663 -10.821 -15.281 1.00 95.25 99 ALA A O 1
ATOM 762 N N . ILE A 1 100 ? 4.437 -9.269 -13.852 1.00 94.06 100 ILE A N 1
ATOM 763 C CA . ILE A 1 100 ? 5.003 -8.390 -14.890 1.00 94.06 100 ILE A CA 1
ATOM 764 C C . ILE A 1 100 ? 6.133 -9.105 -15.635 1.00 94.06 100 ILE A C 1
ATOM 766 O O . ILE A 1 100 ? 6.143 -9.105 -16.861 1.00 94.06 100 ILE A O 1
ATOM 770 N N . LEU A 1 101 ? 7.052 -9.751 -14.909 1.00 92.19 101 LEU A N 1
ATOM 771 C CA . LEU A 1 101 ? 8.161 -10.489 -15.521 1.00 92.19 101 LEU A CA 1
ATOM 772 C C . LEU A 1 101 ? 7.696 -11.674 -16.369 1.00 92.19 101 LEU A C 1
ATOM 774 O O . LEU A 1 101 ? 8.282 -11.945 -17.411 1.00 92.19 101 LEU A O 1
ATOM 778 N N . ALA A 1 102 ? 6.648 -12.374 -15.937 1.00 92.25 102 ALA A N 1
ATOM 779 C CA . ALA A 1 102 ? 6.085 -13.490 -16.687 1.00 92.25 102 ALA A CA 1
ATOM 780 C C . ALA A 1 102 ? 5.423 -13.029 -17.995 1.00 92.25 102 ALA A C 1
ATOM 782 O O . ALA A 1 102 ? 5.539 -13.712 -19.009 1.00 92.25 102 ALA A O 1
ATOM 783 N N . LEU A 1 103 ? 4.748 -11.874 -17.981 1.00 91.31 103 LEU A N 1
ATOM 784 C CA . LEU A 1 103 ? 4.125 -11.294 -19.175 1.00 91.31 103 LEU A CA 1
ATOM 785 C C . LEU A 1 103 ? 5.141 -10.631 -20.112 1.00 91.31 103 LEU A C 1
ATOM 787 O O . LEU A 1 103 ? 4.971 -10.674 -21.328 1.00 91.31 103 LEU A O 1
ATOM 791 N N . HIS A 1 104 ? 6.190 -10.026 -19.555 1.00 88.62 104 HIS A N 1
ATOM 792 C CA . HIS A 1 104 ? 7.164 -9.223 -20.292 1.00 88.62 104 HIS A CA 1
ATOM 793 C C . HIS A 1 104 ? 8.602 -9.558 -19.866 1.00 88.62 104 HIS A C 1
ATOM 795 O O . HIS A 1 104 ? 9.281 -8.718 -19.274 1.00 88.62 104 HIS A O 1
ATOM 801 N N . PRO A 1 105 ? 9.112 -10.765 -20.170 1.00 84.69 105 PRO A N 1
ATOM 802 C CA . PRO A 1 105 ? 10.429 -11.206 -19.701 1.00 84.69 105 PRO A CA 1
ATOM 803 C C . PRO A 1 105 ? 11.579 -10.307 -20.185 1.00 84.69 105 PRO A C 1
ATOM 805 O O . PRO A 1 105 ? 12.534 -10.085 -19.444 1.00 84.69 105 PRO A O 1
ATOM 808 N N . GLY A 1 106 ? 11.459 -9.712 -21.379 1.00 81.50 106 GLY A N 1
ATOM 809 C CA . GLY A 1 106 ? 12.468 -8.807 -21.947 1.00 81.50 106 GLY A CA 1
ATOM 810 C C . GLY A 1 106 ? 12.608 -7.457 -21.231 1.00 81.50 106 GLY A C 1
ATOM 811 O O . GLY A 1 106 ? 13.556 -6.721 -21.504 1.00 81.50 106 GLY A O 1
ATOM 812 N N . ILE A 1 107 ? 11.700 -7.111 -20.304 1.00 82.25 107 ILE A N 1
ATOM 813 C CA . ILE A 1 107 ? 11.739 -5.833 -19.568 1.00 82.25 107 ILE A CA 1
ATOM 814 C C . ILE A 1 107 ? 12.979 -5.707 -18.670 1.00 82.25 107 ILE A C 1
ATOM 816 O O . ILE A 1 107 ? 13.419 -4.602 -18.361 1.00 82.25 107 ILE A O 1
ATOM 820 N N . VAL A 1 108 ? 13.559 -6.840 -18.259 1.00 75.69 108 VAL A N 1
ATOM 821 C CA . VAL A 1 108 ? 14.740 -6.880 -17.387 1.00 75.69 108 VAL A CA 1
ATOM 822 C C . VAL A 1 108 ? 16.018 -6.560 -18.149 1.00 75.69 108 VAL A C 1
ATOM 824 O O . VAL A 1 108 ? 16.868 -5.844 -17.628 1.00 75.69 108 VAL A O 1
ATOM 827 N N . ASP A 1 109 ? 16.135 -7.063 -19.374 1.00 69.94 109 ASP A N 1
ATOM 828 C CA . ASP A 1 109 ? 17.382 -7.022 -20.140 1.00 69.94 109 ASP A CA 1
ATOM 829 C C . ASP A 1 109 ? 17.491 -5.763 -21.012 1.00 69.94 109 ASP A C 1
ATOM 831 O O . ASP A 1 109 ? 18.441 -5.612 -21.777 1.00 69.94 109 ASP A O 1
ATOM 835 N N . GLY A 1 110 ? 16.500 -4.862 -20.944 1.00 61.09 110 GLY A N 1
ATOM 836 C CA . GLY A 1 110 ? 16.418 -3.682 -21.814 1.00 61.09 110 GLY A CA 1
ATOM 837 C C . GLY A 1 110 ? 16.260 -4.031 -23.300 1.00 61.09 110 GLY A C 1
ATOM 838 O O . GLY A 1 110 ? 16.327 -3.150 -24.151 1.00 61.09 110 GLY A O 1
ATOM 839 N N . THR A 1 111 ? 16.047 -5.312 -23.611 1.00 58.94 111 THR A N 1
ATOM 840 C CA . THR A 1 111 ? 15.800 -5.843 -24.955 1.00 58.94 111 THR A CA 1
ATOM 841 C C . THR A 1 111 ? 14.331 -5.738 -25.348 1.00 58.94 111 THR A C 1
ATOM 843 O O . THR A 1 111 ? 13.986 -6.027 -26.493 1.00 58.94 111 THR A O 1
ATOM 846 N N . ASN A 1 112 ? 13.462 -5.324 -24.416 1.00 57.19 112 ASN A N 1
ATOM 847 C CA . ASN A 1 112 ? 12.052 -5.097 -24.687 1.00 57.19 112 ASN A CA 1
ATOM 848 C C . ASN A 1 112 ? 11.891 -3.956 -25.700 1.00 57.19 112 ASN A C 1
ATOM 850 O O . ASN A 1 112 ? 12.064 -2.785 -25.369 1.00 57.19 112 ASN A O 1
ATOM 854 N N . THR A 1 113 ? 11.564 -4.305 -26.942 1.00 52.09 113 THR A N 1
ATOM 855 C CA . THR A 1 113 ? 11.218 -3.348 -28.002 1.00 52.09 113 THR A CA 1
ATOM 856 C C . THR A 1 113 ? 9.799 -2.806 -27.852 1.00 52.09 113 THR A C 1
ATOM 858 O O . THR A 1 113 ? 9.458 -1.800 -28.473 1.00 52.09 113 THR A O 1
ATOM 861 N N . ASP A 1 114 ? 8.983 -3.455 -27.020 1.00 58.19 114 ASP A N 1
ATOM 862 C CA . ASP A 1 114 ? 7.615 -3.045 -26.745 1.00 58.19 114 ASP A CA 1
ATOM 863 C C . ASP A 1 114 ? 7.600 -2.048 -25.583 1.00 58.19 114 ASP A C 1
ATOM 865 O O . ASP A 1 114 ? 7.969 -2.366 -24.449 1.00 58.19 114 ASP A O 1
ATOM 869 N N . ASN A 1 115 ? 7.141 -0.827 -25.863 1.00 71.94 115 ASN A N 1
ATOM 870 C CA . ASN A 1 115 ? 6.832 0.179 -24.849 1.00 71.94 115 ASN A CA 1
ATOM 871 C C . ASN A 1 115 ? 5.611 -0.276 -24.030 1.00 71.94 115 ASN A C 1
ATOM 873 O O . ASN A 1 115 ? 4.495 0.188 -24.259 1.00 71.94 115 ASN A O 1
ATOM 877 N N . VAL A 1 116 ? 5.810 -1.205 -23.091 1.00 84.94 116 VAL A N 1
ATOM 878 C CA . VAL A 1 116 ? 4.754 -1.693 -22.193 1.00 84.94 116 VAL A CA 1
ATOM 879 C C . VAL A 1 116 ? 4.292 -0.546 -21.306 1.00 84.94 116 VAL A C 1
ATOM 881 O O . VAL A 1 116 ? 5.052 -0.031 -20.482 1.00 84.94 116 VAL A O 1
ATOM 884 N N . THR A 1 117 ? 3.031 -0.148 -21.445 1.00 90.12 117 THR A N 1
ATOM 885 C CA . THR A 1 117 ? 2.470 0.910 -20.608 1.00 90.12 117 THR A CA 1
ATOM 886 C C . THR A 1 117 ? 1.870 0.332 -19.330 1.00 90.12 117 THR A C 1
ATOM 888 O O . THR A 1 117 ? 1.443 -0.821 -19.267 1.00 90.12 117 THR A O 1
ATOM 891 N N . TYR A 1 118 ? 1.760 1.157 -18.287 1.00 92.81 118 TYR A N 1
ATOM 892 C CA . TYR A 1 118 ? 1.095 0.746 -17.047 1.00 92.81 118 TYR A CA 1
ATOM 893 C C . TYR A 1 118 ? -0.385 0.373 -17.271 1.00 92.81 118 TYR A C 1
ATOM 895 O O . TYR A 1 118 ? -0.924 -0.499 -16.592 1.00 92.81 118 TYR A O 1
ATOM 903 N N . ALA A 1 119 ? -1.041 1.003 -18.252 1.00 92.06 119 ALA A N 1
ATOM 904 C CA . ALA A 1 119 ? -2.422 0.699 -18.617 1.00 92.06 119 ALA A CA 1
ATOM 905 C C . ALA A 1 119 ? -2.568 -0.707 -19.223 1.00 92.06 119 ALA A C 1
ATOM 907 O O . ALA A 1 119 ? -3.592 -1.358 -19.010 1.00 92.06 119 ALA A O 1
ATOM 908 N N . ASP A 1 120 ? -1.548 -1.197 -19.933 1.00 91.94 120 ASP A N 1
ATOM 909 C CA . ASP A 1 120 ? -1.541 -2.560 -20.475 1.00 91.94 120 ASP A CA 1
ATOM 910 C C . ASP A 1 120 ? -1.456 -3.588 -19.346 1.00 91.94 120 ASP A C 1
ATOM 912 O O . ASP A 1 120 ? -2.224 -4.551 -19.325 1.00 91.94 120 ASP A O 1
ATOM 916 N N . LEU A 1 121 ? -0.627 -3.320 -18.331 1.00 93.69 121 LEU A N 1
ATOM 917 C CA . LEU A 1 121 ? -0.551 -4.151 -17.126 1.00 93.69 121 LEU A CA 1
ATOM 918 C C . LEU A 1 121 ? -1.894 -4.212 -16.390 1.00 93.69 121 LEU A C 1
ATOM 920 O O . LEU A 1 121 ? -2.309 -5.286 -15.960 1.00 93.69 121 LEU A O 1
ATOM 924 N N . GLN A 1 122 ? -2.609 -3.086 -16.287 1.00 94.50 122 GLN A N 1
ATOM 925 C CA . GLN A 1 122 ? -3.931 -3.044 -15.651 1.00 94.50 122 GLN A CA 1
ATOM 926 C C . GLN A 1 122 ? -4.997 -3.868 -16.380 1.00 94.50 122 GLN A C 1
ATOM 928 O O . GLN A 1 122 ? -5.948 -4.323 -15.743 1.00 94.50 122 GLN A O 1
ATOM 933 N N . LYS A 1 123 ? -4.847 -4.067 -17.693 1.00 93.88 123 LYS A N 1
ATOM 934 C CA . LYS A 1 123 ? -5.732 -4.923 -18.494 1.00 93.88 123 LYS A CA 1
ATOM 935 C C . LYS A 1 123 ? -5.321 -6.393 -18.426 1.00 93.88 123 LYS A C 1
ATOM 937 O O . LYS A 1 123 ? -6.190 -7.259 -18.405 1.00 93.88 123 LYS A O 1
ATOM 942 N N . ALA A 1 124 ? -4.017 -6.667 -18.411 1.00 93.75 124 ALA A N 1
ATOM 943 C CA . ALA A 1 124 ? -3.473 -8.018 -18.515 1.00 93.75 124 ALA A CA 1
ATOM 944 C C . ALA A 1 124 ? -3.392 -8.753 -17.168 1.00 93.75 124 ALA A C 1
ATOM 946 O O . ALA A 1 124 ? -3.597 -9.965 -17.110 1.00 93.75 124 ALA A O 1
ATOM 947 N N . ILE A 1 125 ? -3.106 -8.039 -16.075 1.00 93.75 125 ILE A N 1
ATOM 948 C CA . ILE A 1 125 ? -2.949 -8.631 -14.745 1.00 93.75 125 ILE A CA 1
ATOM 949 C C . ILE A 1 125 ? -4.235 -8.424 -13.943 1.00 93.75 125 ILE A C 1
ATOM 951 O O . ILE A 1 125 ? -4.666 -7.302 -13.661 1.00 93.75 125 ILE A O 1
ATOM 955 N N . ARG A 1 126 ? -4.860 -9.531 -13.532 1.00 92.06 126 ARG A N 1
ATOM 956 C CA . ARG A 1 126 ? -6.082 -9.494 -12.723 1.00 92.06 126 ARG A CA 1
ATOM 957 C C . ARG A 1 126 ? -5.826 -8.738 -11.417 1.00 92.06 126 ARG A C 1
ATOM 959 O O . ARG A 1 126 ? -4.862 -9.009 -10.712 1.00 92.06 126 ARG A O 1
ATOM 966 N N . PHE A 1 127 ? -6.728 -7.813 -11.088 1.00 90.00 127 PHE A N 1
ATOM 967 C CA . PHE A 1 127 ? -6.648 -6.970 -9.891 1.00 90.00 127 PHE A CA 1
ATOM 968 C C . PHE A 1 127 ? -5.369 -6.122 -9.779 1.00 90.00 127 PHE A C 1
ATOM 970 O O . PHE A 1 127 ? -5.049 -5.659 -8.688 1.00 90.00 127 PHE A O 1
ATOM 977 N N . PHE A 1 128 ? -4.682 -5.825 -10.885 1.00 94.81 128 PHE A N 1
ATOM 978 C CA . PHE A 1 128 ? -3.491 -4.980 -10.832 1.00 94.81 128 PHE A CA 1
ATOM 979 C C . PHE A 1 128 ? -3.801 -3.594 -10.231 1.00 94.81 128 PHE A C 1
ATOM 981 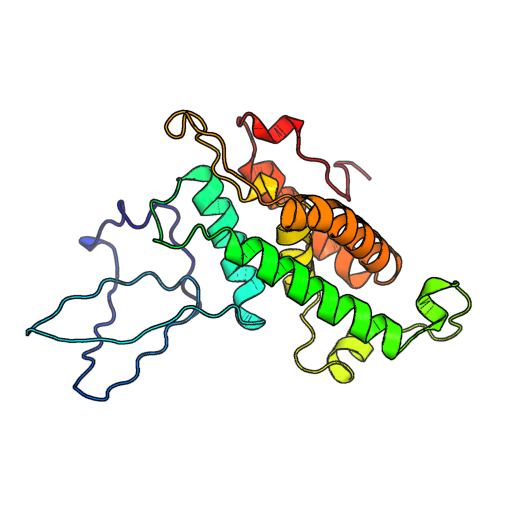O O . PHE A 1 128 ? -4.819 -2.993 -10.607 1.00 94.81 128 PHE A O 1
ATOM 988 N N . PRO A 1 129 ? -2.988 -3.083 -9.287 1.00 95.94 129 PRO A N 1
ATOM 989 C CA . PRO A 1 129 ? -3.183 -1.783 -8.645 1.00 95.94 129 PRO A CA 1
ATOM 990 C C . PRO A 1 129 ? -3.263 -0.623 -9.645 1.00 95.94 129 PRO A C 1
ATOM 992 O O . PRO A 1 129 ? -2.727 -0.689 -10.749 1.00 95.94 129 PRO A O 1
ATOM 995 N N . SER A 1 130 ? -3.941 0.462 -9.269 1.00 96.75 130 SER A N 1
ATOM 996 C CA . SER A 1 130 ? -3.689 1.761 -9.906 1.00 96.75 130 SER A CA 1
ATOM 997 C C . SER A 1 130 ? -2.260 2.236 -9.600 1.00 96.75 130 SER A C 1
ATOM 999 O O . SER A 1 130 ? -1.669 1.762 -8.625 1.00 96.75 130 SER A O 1
ATOM 1001 N N . PRO A 1 131 ? -1.701 3.200 -10.358 1.00 97.25 131 PRO A N 1
ATOM 1002 C CA . PRO A 1 131 ? -0.384 3.758 -10.041 1.00 97.25 131 PRO A CA 1
ATOM 1003 C C . PRO A 1 131 ? -0.282 4.265 -8.598 1.00 97.25 131 PRO A C 1
ATOM 1005 O O . PRO A 1 131 ? 0.717 4.049 -7.919 1.00 97.25 131 PRO A O 1
ATOM 1008 N N . VAL A 1 132 ? -1.361 4.876 -8.108 1.00 96.69 132 VAL A N 1
ATOM 1009 C CA . VAL A 1 132 ? -1.486 5.349 -6.730 1.00 96.69 132 VAL A CA 1
ATOM 1010 C C . VAL A 1 132 ? -1.477 4.193 -5.725 1.00 96.69 132 VAL A C 1
ATOM 1012 O O . VAL A 1 132 ? -0.700 4.215 -4.772 1.00 96.69 132 VAL A O 1
ATOM 1015 N N . GLN A 1 133 ? -2.299 3.167 -5.945 1.00 96.12 133 GLN A N 1
ATOM 1016 C CA . GLN A 1 133 ? -2.366 2.000 -5.062 1.00 96.12 133 GLN A CA 1
ATOM 1017 C C . GLN A 1 133 ? -1.036 1.237 -5.035 1.00 96.12 133 GLN A C 1
ATOM 1019 O O . GLN A 1 133 ? -0.601 0.793 -3.974 1.00 96.12 133 GLN A O 1
ATOM 1024 N N . MET A 1 134 ? -0.368 1.117 -6.187 1.00 97.31 134 MET A N 1
ATOM 1025 C CA . MET A 1 134 ? 0.966 0.530 -6.271 1.00 97.31 134 MET A CA 1
ATOM 1026 C C . MET A 1 134 ? 1.973 1.366 -5.493 1.00 97.31 134 MET A C 1
ATOM 1028 O O . MET A 1 134 ? 2.710 0.802 -4.702 1.00 97.31 134 MET A O 1
ATOM 1032 N N . ALA A 1 135 ? 1.984 2.692 -5.648 1.00 96.94 135 ALA A N 1
ATOM 1033 C CA . ALA A 1 135 ? 2.883 3.556 -4.887 1.00 96.94 135 ALA A CA 1
ATOM 1034 C C . ALA A 1 135 ? 2.691 3.413 -3.366 1.00 96.94 135 ALA A C 1
ATOM 1036 O O . ALA A 1 135 ? 3.677 3.333 -2.637 1.00 96.94 135 ALA A O 1
ATOM 1037 N N . CYS A 1 136 ? 1.448 3.294 -2.887 1.00 95.31 136 CYS A N 1
ATOM 1038 C CA . CYS A 1 136 ? 1.168 2.977 -1.483 1.00 95.31 136 CYS A CA 1
ATOM 1039 C C . CYS A 1 136 ? 1.767 1.621 -1.069 1.00 95.31 136 CYS A C 1
ATOM 1041 O O . CYS A 1 136 ? 2.449 1.551 -0.050 1.00 95.31 136 CYS A O 1
ATOM 1043 N N . LEU A 1 137 ? 1.581 0.563 -1.869 1.00 95.56 137 LEU A N 1
ATOM 1044 C CA . LEU A 1 137 ? 2.194 -0.749 -1.619 1.00 95.56 137 LEU A CA 1
ATOM 1045 C C . LEU A 1 137 ? 3.731 -0.688 -1.615 1.00 95.56 137 LEU A C 1
ATOM 1047 O O . LEU A 1 137 ? 4.367 -1.267 -0.735 1.00 95.56 137 LEU A O 1
ATOM 1051 N N . LEU A 1 138 ? 4.334 0.017 -2.577 1.00 95.94 138 LEU A N 1
ATOM 1052 C CA . LEU A 1 138 ? 5.782 0.210 -2.657 1.00 95.94 138 LEU A CA 1
ATOM 1053 C C . LEU A 1 138 ? 6.302 0.945 -1.424 1.00 95.94 138 LEU A C 1
ATOM 1055 O O . LEU A 1 138 ? 7.279 0.504 -0.837 1.00 95.94 138 LEU A O 1
ATOM 1059 N N . CYS A 1 139 ? 5.632 2.008 -0.982 1.00 94.44 139 CYS A N 1
ATOM 1060 C CA . CYS A 1 139 ? 6.009 2.711 0.240 1.00 94.44 139 CYS A CA 1
ATOM 1061 C C . CYS A 1 139 ? 5.921 1.806 1.473 1.00 94.44 139 CYS A C 1
ATOM 1063 O O . CYS A 1 139 ? 6.898 1.701 2.207 1.00 94.44 139 CYS A O 1
ATOM 1065 N N . MET A 1 140 ? 4.805 1.094 1.661 1.00 92.44 140 MET A N 1
ATOM 1066 C CA . MET A 1 140 ? 4.624 0.206 2.818 1.00 92.44 140 MET A CA 1
ATOM 1067 C C . MET A 1 140 ? 5.607 -0.976 2.845 1.00 92.44 140 MET A C 1
ATOM 1069 O O . MET A 1 140 ? 5.803 -1.572 3.895 1.00 92.44 140 MET A O 1
ATOM 1073 N N . THR A 1 141 ? 6.235 -1.323 1.716 1.00 92.38 141 THR A N 1
ATOM 1074 C CA . THR A 1 141 ? 7.203 -2.434 1.621 1.00 92.38 141 THR A CA 1
ATOM 1075 C C . THR A 1 141 ? 8.659 -1.986 1.485 1.00 92.38 141 THR A C 1
ATOM 1077 O O . THR A 1 141 ? 9.563 -2.761 1.787 1.00 92.38 141 THR A O 1
ATOM 1080 N N . ALA A 1 142 ? 8.926 -0.765 1.020 1.00 91.56 142 ALA A N 1
ATOM 1081 C CA . ALA A 1 142 ? 10.280 -0.228 0.864 1.00 91.56 142 ALA A CA 1
ATOM 1082 C C . ALA A 1 142 ? 10.695 0.709 2.008 1.00 91.56 142 ALA A C 1
ATOM 1084 O O . ALA A 1 142 ? 11.896 0.879 2.231 1.00 91.56 142 ALA A O 1
ATOM 1085 N N . HIS A 1 143 ? 9.715 1.278 2.719 1.00 89.00 143 HIS A N 1
ATOM 1086 C CA . HIS A 1 143 ? 9.879 2.210 3.838 1.00 89.00 143 HIS A CA 1
ATOM 1087 C C . HIS A 1 143 ? 9.188 1.680 5.096 1.00 89.00 143 HIS A C 1
ATOM 1089 O O . HIS A 1 143 ? 8.523 2.426 5.801 1.00 89.00 143 HIS A O 1
ATOM 1095 N N . THR A 1 144 ? 9.319 0.381 5.370 1.00 82.50 144 THR A N 1
ATOM 1096 C CA . THR A 1 144 ? 8.606 -0.323 6.455 1.00 82.50 144 THR A CA 1
ATOM 1097 C C . THR A 1 144 ? 8.758 0.354 7.821 1.00 82.50 144 THR A C 1
ATOM 1099 O O . THR A 1 144 ? 7.786 0.427 8.560 1.00 82.50 144 THR A O 1
ATOM 1102 N N . LEU A 1 145 ? 9.933 0.928 8.116 1.00 78.44 145 LEU A N 1
ATOM 1103 C CA . LEU A 1 145 ? 10.199 1.672 9.357 1.00 78.44 145 LEU A CA 1
ATOM 1104 C C . LEU A 1 145 ? 9.259 2.872 9.554 1.00 78.44 145 LEU A C 1
ATOM 1106 O O . LEU A 1 145 ? 8.905 3.191 10.680 1.00 78.44 145 LEU A O 1
ATOM 1110 N N . ALA A 1 146 ? 8.803 3.512 8.473 1.00 79.94 146 ALA A N 1
ATOM 1111 C CA . ALA A 1 146 ? 7.858 4.629 8.551 1.00 79.94 146 ALA A CA 1
ATOM 1112 C C . ALA A 1 146 ? 6.453 4.222 9.025 1.00 79.94 146 ALA A C 1
ATOM 1114 O O . ALA A 1 146 ? 5.612 5.082 9.273 1.00 79.94 146 ALA A O 1
ATOM 1115 N N . PHE A 1 147 ? 6.201 2.917 9.120 1.00 79.69 147 PHE A N 1
ATOM 1116 C CA . PHE A 1 147 ? 4.951 2.326 9.582 1.00 79.69 147 PHE A CA 1
ATOM 1117 C C . PHE A 1 147 ? 5.145 1.538 10.888 1.00 79.69 147 PHE A C 1
ATOM 1119 O O . PHE A 1 147 ? 4.199 0.933 11.384 1.00 79.69 147 PHE A O 1
ATOM 1126 N N . GLU A 1 148 ? 6.358 1.536 11.453 1.00 73.94 148 GLU A N 1
ATOM 1127 C CA . GLU A 1 148 ? 6.609 1.086 12.825 1.00 73.94 148 GLU A CA 1
ATOM 1128 C C . GLU A 1 148 ? 6.219 2.209 13.800 1.00 73.94 148 GLU A C 1
ATOM 1130 O O . GLU A 1 148 ? 6.128 3.365 13.403 1.00 73.94 148 GLU A O 1
ATOM 1135 N N . ARG A 1 149 ? 5.938 1.913 15.070 1.00 67.25 149 ARG A N 1
ATOM 1136 C CA . ARG A 1 149 ? 5.490 2.945 16.027 1.00 67.25 149 ARG A CA 1
ATOM 1137 C C . ARG A 1 149 ? 6.615 3.945 16.325 1.00 67.25 149 ARG A C 1
ATOM 1139 O O . ARG A 1 149 ? 7.744 3.530 16.562 1.00 67.25 149 ARG A O 1
ATOM 1146 N N . ALA A 1 150 ? 6.303 5.244 16.389 1.00 58.50 150 ALA A N 1
ATOM 1147 C CA . ALA A 1 150 ? 7.281 6.276 16.756 1.00 58.50 150 ALA A CA 1
ATOM 1148 C C . ALA A 1 150 ? 7.689 6.221 18.241 1.00 58.50 150 ALA A C 1
ATOM 1150 O O . ALA A 1 150 ? 8.782 6.648 18.608 1.00 58.50 150 ALA A O 1
ATOM 1151 N N . THR A 1 151 ? 6.822 5.701 19.116 1.00 53.34 151 THR A N 1
ATOM 1152 C CA . THR A 1 151 ? 7.084 5.604 20.556 1.00 53.34 151 THR A CA 1
ATOM 1153 C C . THR A 1 151 ? 7.854 4.331 20.899 1.00 53.34 151 THR A C 1
ATOM 1155 O O . THR A 1 151 ? 7.265 3.290 21.172 1.00 53.34 151 THR A O 1
ATOM 1158 N N . ILE A 1 152 ? 9.180 4.454 20.956 1.00 49.75 152 ILE A N 1
ATOM 1159 C CA . ILE A 1 152 ? 10.120 3.458 21.507 1.00 49.75 152 ILE A CA 1
ATOM 1160 C C . ILE A 1 152 ? 10.102 3.450 23.058 1.00 49.75 152 ILE A C 1
ATOM 1162 O O . ILE A 1 152 ? 10.697 2.590 23.699 1.00 49.75 152 ILE A O 1
ATOM 1166 N N . LEU A 1 153 ? 9.396 4.388 23.705 1.00 45.62 153 LEU A N 1
ATOM 1167 C CA . LEU A 1 153 ? 9.475 4.580 25.162 1.00 45.62 153 LEU A CA 1
ATOM 1168 C C . LEU A 1 153 ? 8.739 3.524 26.011 1.00 45.62 153 LEU A C 1
ATOM 1170 O O . LEU A 1 153 ? 9.093 3.372 27.181 1.00 45.62 153 LEU A O 1
ATOM 1174 N N . GLU A 1 154 ? 7.762 2.791 25.465 1.00 45.78 154 GLU A N 1
ATOM 1175 C CA . GLU A 1 154 ? 6.973 1.808 26.238 1.00 45.78 154 GLU A CA 1
ATOM 1176 C C . GLU A 1 154 ? 7.305 0.336 25.935 1.00 45.78 154 GLU A C 1
ATOM 1178 O O . GLU A 1 154 ? 7.126 -0.506 26.813 1.00 45.78 154 GLU A O 1
ATOM 1183 N N . ASP A 1 155 ? 7.913 0.026 24.786 1.00 44.94 155 ASP A N 1
ATOM 1184 C CA . ASP A 1 155 ? 8.377 -1.326 24.451 1.00 44.94 155 ASP A CA 1
ATOM 1185 C C . ASP A 1 155 ? 9.903 -1.413 24.638 1.00 44.94 155 ASP A C 1
ATOM 1187 O O . ASP A 1 155 ? 10.693 -1.259 23.709 1.00 44.94 155 ASP A O 1
ATOM 1191 N N . LYS A 1 156 ? 10.344 -1.654 25.884 1.00 45.16 156 LYS A N 1
ATOM 1192 C CA . LYS A 1 156 ? 11.767 -1.913 26.214 1.00 45.16 156 LYS A CA 1
ATOM 1193 C C . LYS A 1 156 ? 12.335 -3.158 25.522 1.00 45.16 156 LYS A C 1
ATOM 1195 O O . LYS A 1 156 ? 13.553 -3.321 25.462 1.00 45.16 156 LYS A O 1
ATOM 1200 N N . GLU A 1 157 ? 11.468 -4.027 25.023 1.00 45.81 157 GLU A N 1
ATOM 1201 C CA . GLU A 1 157 ? 11.817 -5.160 24.179 1.00 45.81 157 GLU A CA 1
ATOM 1202 C C . GLU A 1 157 ? 11.524 -4.737 22.741 1.00 45.81 157 GLU A C 1
ATOM 1204 O O . GLU A 1 157 ? 10.376 -4.725 22.306 1.00 45.81 157 GLU A O 1
ATOM 1209 N N . GLY A 1 158 ? 12.559 -4.276 22.033 1.00 50.09 158 GLY A N 1
ATOM 1210 C CA . GLY A 1 158 ? 12.433 -3.811 20.654 1.00 50.09 158 GLY A CA 1
ATOM 1211 C C . GLY A 1 158 ? 11.674 -4.809 19.777 1.00 50.09 158 GLY A C 1
ATOM 1212 O O . GLY A 1 158 ? 11.762 -6.018 19.973 1.00 50.09 158 GLY A O 1
ATOM 1213 N N . TYR A 1 159 ? 10.935 -4.288 18.800 1.00 55.44 159 TYR A N 1
ATOM 1214 C CA . TYR A 1 159 ? 10.168 -5.068 17.830 1.00 55.44 159 TYR A CA 1
ATOM 1215 C C . TYR A 1 159 ? 10.982 -6.253 17.273 1.00 55.44 159 TYR A C 1
ATOM 1217 O O . TYR A 1 159 ? 11.927 -6.068 16.500 1.00 55.44 159 TYR A O 1
ATOM 1225 N N . GLU A 1 160 ? 10.618 -7.483 17.651 1.00 60.31 160 GLU A N 1
ATOM 1226 C CA . GLU A 1 160 ? 11.220 -8.691 17.084 1.00 60.31 160 GLU A CA 1
ATOM 1227 C C . GLU A 1 160 ? 10.727 -8.877 15.644 1.00 60.31 160 GLU A C 1
ATOM 1229 O O . GLU A 1 160 ? 9.686 -9.478 15.381 1.00 60.31 160 GLU A O 1
ATOM 1234 N N . CYS A 1 161 ? 11.487 -8.351 14.682 1.00 68.56 161 CYS A N 1
ATOM 1235 C CA . CYS A 1 161 ? 11.266 -8.616 13.266 1.00 68.56 161 CYS A CA 1
ATOM 1236 C C . CYS A 1 161 ? 11.866 -9.985 12.899 1.00 68.56 161 CYS A C 1
ATOM 1238 O O . CYS A 1 161 ? 13.089 -10.154 12.980 1.00 68.56 161 CYS A O 1
ATOM 1240 N N . PRO A 1 162 ? 11.062 -10.969 12.448 1.00 76.25 162 PRO A N 1
ATOM 1241 C CA . PRO A 1 162 ? 11.589 -12.228 11.945 1.00 76.25 162 PRO A CA 1
ATOM 1242 C C . PRO A 1 162 ? 12.630 -11.991 10.846 1.00 76.25 162 PRO A C 1
ATOM 1244 O O . PRO A 1 162 ? 12.397 -11.223 9.911 1.00 76.25 162 PRO A O 1
ATOM 1247 N N . ALA A 1 163 ? 13.760 -12.704 10.904 1.00 78.69 163 ALA A N 1
ATOM 1248 C CA . ALA A 1 163 ? 14.852 -12.542 9.939 1.00 78.69 163 ALA A CA 1
ATOM 1249 C C . ALA A 1 163 ? 14.389 -12.684 8.476 1.00 78.69 163 ALA A C 1
ATOM 1251 O O . ALA A 1 163 ? 14.895 -12.000 7.589 1.00 78.69 163 ALA A O 1
ATOM 1252 N N . SER A 1 164 ? 13.393 -13.536 8.216 1.00 78.88 164 SER A N 1
ATOM 1253 C CA . SER A 1 164 ? 12.781 -13.682 6.893 1.00 78.88 164 SER A CA 1
ATOM 1254 C C . SER A 1 164 ? 12.155 -12.379 6.386 1.00 78.88 164 SER A C 1
ATOM 1256 O O . SER A 1 164 ? 12.381 -12.014 5.235 1.00 78.88 164 SER A O 1
ATOM 1258 N N . ILE A 1 165 ? 11.429 -11.656 7.239 1.00 79.06 165 ILE A N 1
ATOM 1259 C CA . ILE A 1 165 ? 10.790 -10.378 6.907 1.00 79.06 165 ILE A CA 1
ATOM 1260 C C . ILE A 1 165 ? 11.856 -9.303 6.690 1.00 79.06 165 ILE A C 1
ATOM 1262 O O . ILE A 1 165 ? 11.855 -8.633 5.657 1.00 79.06 165 ILE A O 1
ATOM 1266 N N . TYR A 1 166 ? 12.847 -9.220 7.582 1.00 81.12 166 TYR A N 1
ATOM 1267 C CA . TYR A 1 166 ? 13.969 -8.294 7.426 1.00 81.12 166 TYR A CA 1
ATOM 1268 C C . TYR A 1 166 ? 14.673 -8.453 6.064 1.00 81.12 166 TYR A C 1
ATOM 1270 O O . TYR A 1 166 ? 14.932 -7.474 5.360 1.00 81.12 166 TYR A O 1
ATOM 1278 N N . MET A 1 167 ? 14.911 -9.694 5.627 1.00 83.25 167 MET A N 1
ATOM 1279 C CA . MET A 1 167 ? 15.527 -9.979 4.325 1.00 83.25 167 MET A CA 1
ATOM 1280 C C . MET A 1 167 ? 14.622 -9.619 3.130 1.00 83.25 167 MET A C 1
ATOM 1282 O O . MET A 1 167 ? 15.118 -9.265 2.051 1.00 83.25 167 MET A O 1
ATOM 1286 N N . MET A 1 168 ? 13.295 -9.655 3.300 1.00 88.25 168 MET A N 1
ATOM 1287 C CA . MET A 1 168 ? 12.339 -9.230 2.271 1.00 88.25 168 MET A CA 1
ATOM 1288 C C . MET A 1 168 ? 12.339 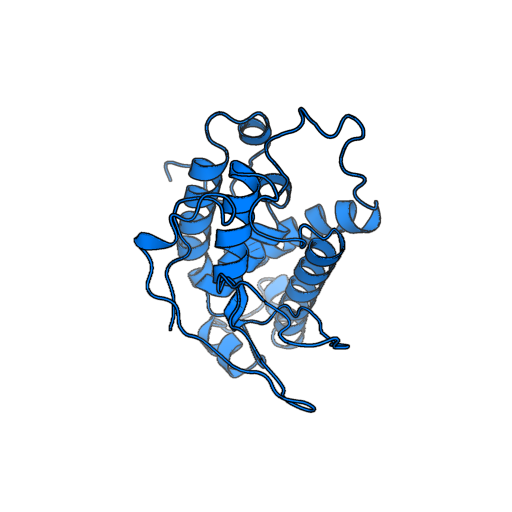-7.715 2.050 1.00 88.25 168 MET A C 1
ATOM 1290 O O . MET A 1 168 ? 12.075 -7.296 0.918 1.00 88.25 168 MET A O 1
ATOM 1294 N N . ARG A 1 169 ? 12.691 -6.899 3.058 1.00 88.00 169 ARG A N 1
ATOM 1295 C CA . ARG A 1 169 ? 12.770 -5.428 2.937 1.00 88.00 169 ARG A CA 1
ATOM 1296 C C . ARG A 1 169 ? 13.728 -5.005 1.826 1.00 88.00 169 ARG A C 1
ATOM 1298 O O . ARG A 1 169 ? 13.338 -4.273 0.917 1.00 88.00 169 ARG A O 1
ATOM 1305 N N . LYS A 1 170 ? 14.955 -5.542 1.824 1.00 89.62 170 LYS A N 1
ATOM 1306 C CA . LYS A 1 170 ? 15.956 -5.254 0.778 1.00 89.62 170 LYS A CA 1
ATOM 1307 C C . LYS A 1 170 ? 15.456 -5.661 -0.609 1.00 89.62 170 LYS A C 1
ATOM 1309 O O . LYS A 1 170 ? 15.476 -4.859 -1.539 1.00 89.62 170 LYS A O 1
ATOM 1314 N N . THR A 1 171 ? 14.939 -6.882 -0.725 1.00 92.81 171 THR A N 1
ATOM 1315 C CA . THR A 1 171 ? 14.415 -7.412 -1.992 1.00 92.81 171 THR A CA 1
ATOM 1316 C C . THR A 1 171 ? 13.247 -6.570 -2.517 1.00 92.81 171 THR A C 1
ATOM 1318 O O . THR A 1 171 ? 13.151 -6.296 -3.712 1.00 92.81 171 THR A O 1
ATOM 1321 N N . SER A 1 172 ? 12.358 -6.130 -1.629 1.00 94.56 172 SER A N 1
ATOM 1322 C CA . SER A 1 172 ? 11.205 -5.295 -1.975 1.00 94.56 172 SER A CA 1
ATOM 1323 C C . SER A 1 172 ? 11.620 -3.892 -2.386 1.00 94.56 172 SER A C 1
ATOM 1325 O O . SER A 1 172 ? 11.101 -3.377 -3.373 1.00 94.56 172 SER A O 1
ATOM 1327 N N . ARG A 1 173 ? 12.617 -3.312 -1.712 1.00 94.25 173 ARG A N 1
ATOM 1328 C CA . ARG A 1 173 ? 13.216 -2.032 -2.097 1.00 94.25 173 ARG A CA 1
ATOM 1329 C C . ARG A 1 173 ? 13.845 -2.092 -3.493 1.00 94.25 173 ARG A C 1
ATOM 1331 O O . ARG A 1 173 ? 13.633 -1.185 -4.294 1.00 94.25 173 ARG A O 1
ATOM 1338 N N . ASP A 1 174 ? 14.558 -3.169 -3.819 1.00 94.38 174 ASP A N 1
ATOM 1339 C CA . ASP A 1 174 ? 15.148 -3.353 -5.153 1.00 94.38 174 ASP A CA 1
ATOM 1340 C C . ASP A 1 174 ? 14.080 -3.543 -6.241 1.00 94.38 174 ASP A C 1
ATOM 1342 O O . ASP A 1 174 ? 14.198 -2.988 -7.336 1.00 94.38 174 ASP A O 1
ATOM 1346 N N . ARG A 1 175 ? 12.996 -4.268 -5.937 1.00 95.38 175 ARG A N 1
ATOM 1347 C CA . ARG A 1 175 ? 11.834 -4.385 -6.835 1.00 95.38 175 ARG A CA 1
ATOM 1348 C C . ARG A 1 175 ? 11.138 -3.047 -7.045 1.00 95.38 175 ARG A C 1
ATOM 1350 O O . ARG A 1 175 ? 10.813 -2.722 -8.181 1.00 95.38 175 ARG A O 1
ATOM 1357 N N . ALA A 1 176 ? 10.941 -2.269 -5.981 1.00 96.00 176 ALA A N 1
ATOM 1358 C CA . ALA A 1 176 ? 10.361 -0.934 -6.067 1.00 96.00 176 ALA A CA 1
ATOM 1359 C C . ALA A 1 176 ? 11.193 -0.036 -6.990 1.00 96.00 176 ALA A C 1
ATOM 1361 O O . ALA A 1 176 ? 10.630 0.578 -7.892 1.00 96.00 176 ALA A O 1
ATOM 1362 N N . ARG A 1 177 ? 12.527 -0.046 -6.847 1.00 95.12 177 ARG A N 1
ATOM 1363 C CA . ARG A 1 177 ? 13.433 0.691 -7.742 1.00 95.12 177 ARG A CA 1
ATOM 1364 C C . ARG A 1 177 ? 13.226 0.303 -9.206 1.00 95.12 177 ARG A C 1
ATOM 1366 O O . ARG A 1 177 ? 12.939 1.166 -10.025 1.00 95.12 177 ARG A O 1
ATOM 1373 N N . ARG A 1 178 ? 13.262 -0.996 -9.516 1.00 93.50 178 ARG A N 1
ATOM 1374 C CA . ARG A 1 178 ? 13.050 -1.490 -10.887 1.00 93.50 178 ARG A CA 1
ATOM 1375 C C . ARG A 1 178 ? 11.689 -1.086 -11.452 1.00 93.50 178 ARG A C 1
ATOM 1377 O O . ARG A 1 178 ? 11.606 -0.665 -12.597 1.00 93.50 178 ARG A O 1
ATOM 1384 N N . LEU A 1 179 ? 10.625 -1.172 -10.654 1.00 94.69 179 LEU A N 1
ATOM 1385 C CA . LEU A 1 179 ? 9.289 -0.751 -11.082 1.00 94.69 179 LEU A CA 1
ATOM 1386 C C . LEU A 1 179 ? 9.228 0.756 -11.383 1.00 94.69 179 LEU A C 1
ATOM 1388 O O . LEU A 1 179 ? 8.574 1.147 -12.347 1.00 94.69 179 LEU A O 1
ATOM 1392 N N . LEU A 1 180 ? 9.911 1.593 -10.597 1.00 94.19 180 LEU A N 1
ATOM 1393 C CA . LEU A 1 180 ? 10.010 3.041 -10.831 1.00 94.19 180 LEU A CA 1
ATOM 1394 C C . LEU A 1 180 ? 10.846 3.385 -12.077 1.00 94.19 180 LEU A C 1
ATOM 1396 O O . LEU A 1 180 ? 10.545 4.368 -12.766 1.00 94.19 180 LEU A O 1
ATOM 1400 N N . ASP A 1 181 ? 11.860 2.570 -12.378 1.00 91.00 181 ASP A N 1
ATOM 1401 C CA . ASP A 1 181 ? 12.671 2.686 -13.592 1.00 91.00 181 ASP A CA 1
ATOM 1402 C C . ASP A 1 181 ? 11.851 2.314 -14.834 1.00 91.00 181 ASP A C 1
ATOM 1404 O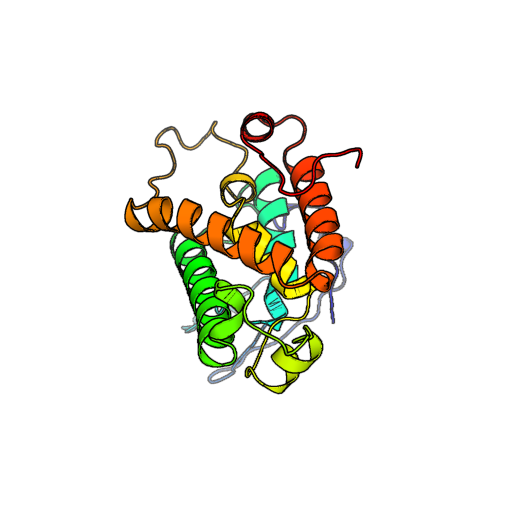 O . ASP A 1 181 ? 11.845 3.056 -15.817 1.00 91.00 181 ASP A O 1
ATOM 1408 N N . TRP A 1 182 ? 11.105 1.206 -14.766 1.00 90.62 182 TRP A N 1
ATOM 1409 C CA . TRP A 1 182 ? 10.289 0.700 -15.871 1.00 90.62 182 TRP A CA 1
ATOM 1410 C C . TRP A 1 182 ? 9.046 1.547 -16.150 1.00 90.62 182 TRP A C 1
ATOM 1412 O O . TRP A 1 182 ? 8.662 1.710 -17.307 1.00 90.62 182 TRP A O 1
ATOM 1422 N N . PHE A 1 183 ? 8.402 2.097 -15.116 1.00 92.62 183 PHE A N 1
ATOM 1423 C CA . PHE A 1 183 ? 7.094 2.735 -15.256 1.00 92.62 183 PHE A CA 1
ATOM 1424 C C . PHE A 1 183 ? 7.082 4.163 -14.710 1.00 92.62 183 PHE A C 1
ATOM 1426 O O . PHE A 1 183 ? 6.828 4.407 -13.529 1.00 92.62 183 PHE A O 1
ATOM 1433 N N . ALA A 1 184 ? 7.234 5.138 -15.612 1.00 92.25 184 ALA A N 1
ATOM 1434 C CA . ALA A 1 184 ? 7.187 6.564 -15.276 1.00 92.25 184 ALA A CA 1
ATOM 1435 C C . ALA A 1 184 ? 5.888 6.987 -14.555 1.00 92.25 184 ALA A C 1
ATOM 1437 O O . ALA A 1 184 ? 5.921 7.879 -13.710 1.00 92.25 184 ALA A O 1
ATOM 1438 N N . ALA A 1 185 ? 4.767 6.305 -14.826 1.00 95.38 185 ALA A N 1
ATOM 1439 C CA . ALA A 1 185 ? 3.475 6.544 -14.178 1.00 95.38 185 ALA A CA 1
ATOM 1440 C C . ALA A 1 185 ? 3.502 6.378 -12.644 1.00 95.38 185 ALA A C 1
ATOM 1442 O O . ALA A 1 185 ? 2.620 6.895 -11.964 1.00 95.38 185 ALA A O 1
ATOM 1443 N N . LEU A 1 186 ? 4.495 5.669 -12.095 1.00 96.44 186 LEU A N 1
ATOM 1444 C CA . LEU A 1 186 ? 4.643 5.461 -10.654 1.00 96.44 186 LEU A CA 1
ATOM 1445 C C . LEU A 1 186 ? 5.405 6.585 -9.944 1.00 96.44 186 LEU A C 1
ATOM 1447 O O . LEU A 1 186 ? 5.278 6.709 -8.729 1.00 96.44 186 LEU A O 1
ATOM 1451 N N . ARG A 1 187 ? 6.174 7.407 -10.668 1.00 95.00 187 ARG A N 1
ATOM 1452 C CA . ARG A 1 187 ? 7.117 8.362 -10.062 1.00 95.00 187 ARG A CA 1
ATOM 1453 C C . ARG A 1 187 ? 6.416 9.425 -9.227 1.00 95.00 187 ARG A C 1
ATOM 1455 O O . ARG A 1 187 ? 6.737 9.584 -8.056 1.00 95.00 187 ARG A O 1
ATOM 1462 N N . GLU A 1 188 ? 5.434 10.109 -9.807 1.00 96.19 188 GLU A N 1
ATOM 1463 C CA . GLU A 1 188 ? 4.727 11.180 -9.100 1.00 96.19 188 GLU A CA 1
ATOM 1464 C C . GLU A 1 188 ? 3.857 10.656 -7.945 1.00 96.19 188 GLU A C 1
ATOM 1466 O O . GLU A 1 188 ? 3.967 11.181 -6.835 1.00 96.19 188 GLU A O 1
ATOM 1471 N N . PRO A 1 189 ? 3.071 9.570 -8.115 1.00 97.38 189 PRO A N 1
ATOM 1472 C CA . PRO A 1 189 ? 2.401 8.946 -6.983 1.00 97.38 189 PRO A CA 1
ATOM 1473 C C . PRO A 1 189 ? 3.366 8.552 -5.863 1.00 97.38 189 PRO A C 1
ATOM 1475 O O . PRO A 1 189 ? 3.058 8.827 -4.707 1.00 97.38 189 PRO A O 1
ATOM 1478 N N . MET A 1 190 ? 4.522 7.963 -6.186 1.00 96.81 190 MET A N 1
ATOM 1479 C CA . MET A 1 190 ? 5.536 7.579 -5.200 1.00 96.81 190 MET A CA 1
ATOM 1480 C C . MET A 1 190 ? 6.095 8.797 -4.464 1.00 96.81 190 MET A C 1
ATOM 1482 O O . MET A 1 190 ? 6.020 8.832 -3.240 1.00 96.81 190 MET A O 1
ATOM 1486 N N . ARG A 1 191 ? 6.553 9.826 -5.190 1.00 96.00 191 ARG A N 1
ATOM 1487 C CA . ARG A 1 191 ? 7.051 11.084 -4.611 1.00 96.00 191 ARG A CA 1
ATOM 1488 C C . ARG A 1 191 ? 6.035 11.696 -3.645 1.00 96.00 191 ARG A C 1
ATOM 1490 O O . ARG A 1 191 ? 6.377 12.037 -2.520 1.00 96.00 191 ARG A O 1
ATOM 1497 N N . SER A 1 192 ? 4.765 11.762 -4.046 1.00 95.75 192 SER A N 1
ATOM 1498 C CA . SER A 1 192 ? 3.686 12.266 -3.191 1.00 95.75 192 SER A CA 1
ATOM 1499 C C . SER A 1 192 ? 3.529 11.464 -1.888 1.00 95.75 192 SER A C 1
ATOM 1501 O O . SER A 1 192 ? 3.276 12.062 -0.846 1.00 95.75 192 SER A O 1
ATOM 1503 N N . ARG A 1 193 ? 3.703 10.134 -1.904 1.00 95.38 193 ARG A N 1
ATOM 1504 C CA . ARG A 1 193 ? 3.623 9.305 -0.683 1.00 95.38 193 ARG A CA 1
ATOM 1505 C C . ARG A 1 193 ? 4.882 9.426 0.171 1.00 95.38 193 ARG A C 1
ATOM 1507 O O . ARG A 1 193 ? 4.769 9.422 1.391 1.00 95.38 193 ARG A O 1
ATOM 1514 N N . GLU A 1 194 ? 6.052 9.587 -0.439 1.00 94.69 194 GLU A N 1
ATOM 1515 C CA . GLU A 1 194 ? 7.295 9.850 0.291 1.00 94.69 194 GLU A CA 1
ATOM 1516 C C . GLU A 1 194 ? 7.244 11.185 1.036 1.00 94.69 194 GLU A C 1
ATOM 1518 O O . GLU A 1 194 ? 7.646 11.233 2.191 1.00 94.69 194 GLU A O 1
ATOM 1523 N N . LEU A 1 195 ? 6.645 12.227 0.450 1.00 93.94 195 LEU A N 1
ATOM 1524 C CA . LEU A 1 195 ? 6.402 13.493 1.153 1.00 93.94 195 LEU A 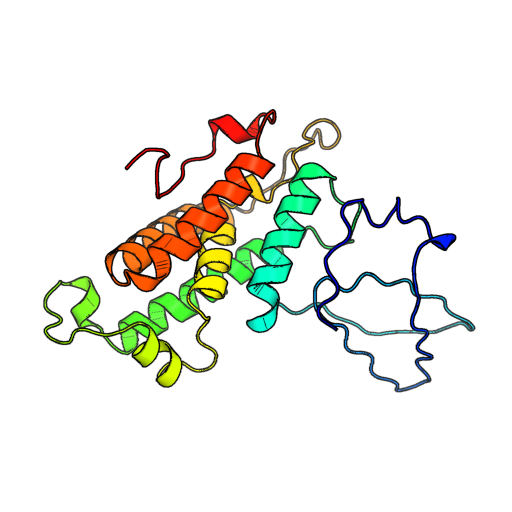CA 1
ATOM 1525 C C . LEU A 1 195 ? 5.479 13.318 2.370 1.00 93.94 195 LEU A C 1
ATOM 1527 O O . LEU A 1 195 ? 5.710 13.927 3.413 1.00 93.94 195 LEU A O 1
ATOM 1531 N N . LEU A 1 196 ? 4.456 12.461 2.268 1.00 92.25 196 LEU A N 1
ATOM 1532 C CA . LEU A 1 196 ? 3.589 12.140 3.408 1.00 92.25 196 LEU A CA 1
ATOM 1533 C C . LEU A 1 196 ? 4.342 11.375 4.503 1.00 92.25 196 LEU A C 1
ATOM 1535 O O . LEU A 1 196 ? 4.115 11.652 5.678 1.00 92.25 196 LEU A O 1
ATOM 1539 N N . ILE A 1 197 ? 5.248 10.466 4.129 1.00 91.56 197 ILE A N 1
ATOM 1540 C CA . ILE A 1 197 ? 6.138 9.775 5.073 1.00 91.56 197 ILE A CA 1
ATOM 1541 C C . ILE A 1 197 ? 7.095 10.768 5.741 1.00 91.56 197 ILE A C 1
ATOM 1543 O O . ILE A 1 197 ? 7.243 10.764 6.956 1.00 91.56 197 ILE A O 1
ATOM 1547 N N . MET A 1 198 ? 7.722 11.668 4.984 1.00 91.00 198 MET A N 1
ATOM 1548 C CA . MET A 1 198 ? 8.605 12.690 5.557 1.00 91.00 198 MET A CA 1
ATOM 1549 C C . MET A 1 198 ? 7.861 13.566 6.563 1.00 91.00 198 MET A C 1
ATOM 1551 O O . MET A 1 198 ? 8.333 13.787 7.676 1.00 91.00 198 MET A O 1
ATOM 1555 N N . ALA A 1 199 ? 6.655 14.010 6.204 1.00 88.62 199 ALA A N 1
ATOM 1556 C CA . ALA A 1 199 ? 5.785 14.752 7.105 1.00 88.62 199 ALA A CA 1
ATOM 1557 C C . ALA A 1 199 ? 5.298 13.908 8.297 1.00 88.62 199 ALA A C 1
ATOM 1559 O O . ALA A 1 199 ? 4.871 14.473 9.310 1.00 88.62 199 ALA A O 1
ATOM 1560 N N . SER A 1 200 ? 5.313 12.573 8.191 1.00 84.00 200 SER A N 1
ATOM 1561 C CA . SER A 1 200 ? 4.946 11.699 9.299 1.00 84.00 200 SER A CA 1
ATOM 1562 C C . SER A 1 200 ? 6.071 11.440 10.283 1.00 84.00 200 SER A C 1
ATOM 1564 O O . SER A 1 200 ? 5.802 11.398 11.477 1.00 84.00 200 SER A O 1
ATOM 1566 N N . LEU A 1 201 ? 7.293 11.325 9.772 1.00 84.62 201 LEU A N 1
ATOM 1567 C CA . LEU A 1 201 ? 8.510 11.067 10.534 1.00 84.62 201 LEU A CA 1
ATOM 1568 C C . LEU A 1 201 ? 9.133 12.328 11.134 1.00 84.62 201 LEU A C 1
ATOM 1570 O O . LEU A 1 201 ? 10.072 12.218 11.917 1.00 84.62 201 LEU A O 1
ATOM 1574 N N . LYS A 1 202 ? 8.672 13.517 10.740 1.00 85.75 202 LYS A N 1
ATOM 1575 C CA . LYS A 1 202 ? 9.229 14.783 11.215 1.00 85.75 202 LYS A CA 1
ATOM 1576 C C . LYS A 1 202 ? 9.275 14.820 12.747 1.00 85.75 202 LYS A C 1
ATOM 1578 O O . LYS A 1 202 ? 8.269 14.545 13.395 1.00 85.75 202 LYS A O 1
ATOM 1583 N N . ASP A 1 203 ? 10.430 15.199 13.287 1.00 83.19 203 ASP A N 1
ATOM 1584 C CA . ASP A 1 203 ? 10.688 15.315 14.727 1.00 83.19 203 ASP A CA 1
ATOM 1585 C C . ASP A 1 203 ? 10.656 13.956 15.474 1.00 83.19 203 ASP A C 1
ATOM 1587 O O . ASP A 1 203 ? 10.507 13.917 16.694 1.00 83.19 203 ASP A O 1
ATOM 1591 N N . THR A 1 204 ? 10.829 12.835 14.753 1.00 80.44 204 THR A N 1
ATOM 1592 C CA . THR A 1 204 ? 10.983 11.476 15.314 1.00 80.44 204 THR A CA 1
ATOM 1593 C C . THR A 1 204 ? 12.405 10.940 15.112 1.00 80.44 204 THR A C 1
ATOM 1595 O O . THR A 1 204 ? 13.088 11.318 14.160 1.00 80.44 204 THR A O 1
ATOM 1598 N N . GLU A 1 205 ? 12.840 9.990 15.948 1.00 79.62 205 GLU A N 1
ATOM 1599 C CA . GLU A 1 205 ? 14.146 9.313 15.801 1.00 79.62 205 GLU A CA 1
ATOM 1600 C C . GLU A 1 205 ? 14.277 8.563 14.461 1.00 79.62 205 GLU A C 1
ATOM 1602 O O . GLU A 1 205 ? 15.367 8.407 13.914 1.00 79.62 205 GLU A O 1
ATOM 1607 N N . LEU A 1 206 ? 13.151 8.139 13.880 1.00 79.75 206 LEU A N 1
ATOM 1608 C CA . LEU A 1 206 ? 13.114 7.402 12.617 1.00 79.75 206 LEU A CA 1
ATOM 1609 C C . LEU A 1 206 ? 13.320 8.294 11.383 1.00 79.75 206 LEU A C 1
ATOM 1611 O O . LEU A 1 206 ? 13.548 7.770 10.289 1.00 79.75 206 LEU A O 1
ATOM 1615 N N . GLN A 1 207 ? 13.302 9.624 11.541 1.00 85.31 207 GLN A N 1
ATOM 1616 C CA . GLN A 1 207 ? 13.542 10.570 10.449 1.00 85.31 207 GLN A CA 1
ATOM 1617 C C . GLN A 1 207 ? 14.915 10.364 9.792 1.00 85.31 207 GLN A C 1
ATOM 1619 O O . GLN A 1 207 ? 15.022 10.413 8.568 1.00 85.31 207 GLN A O 1
ATOM 1624 N N . GLU A 1 208 ? 15.955 10.092 10.583 1.00 83.12 208 GLU A N 1
ATOM 1625 C CA . GLU A 1 208 ? 17.335 9.915 10.100 1.00 83.12 208 GLU A CA 1
ATOM 1626 C C . GLU A 1 208 ? 17.524 8.621 9.294 1.00 83.12 208 GLU A C 1
ATOM 1628 O O . GLU A 1 208 ? 18.429 8.507 8.466 1.00 83.12 208 GLU A O 1
ATOM 1633 N N . HIS A 1 209 ? 16.646 7.642 9.515 1.00 83.81 209 HIS A N 1
ATOM 1634 C CA . HIS A 1 209 ? 16.672 6.345 8.845 1.00 83.81 209 HIS A CA 1
ATOM 1635 C C . HIS A 1 209 ? 15.855 6.322 7.549 1.00 83.81 209 HIS A C 1
ATOM 1637 O O . HIS A 1 209 ? 15.910 5.344 6.795 1.00 83.81 209 HIS A O 1
ATOM 1643 N N . PHE A 1 210 ? 15.102 7.386 7.264 1.00 88.62 210 PHE A N 1
ATOM 1644 C CA . PHE A 1 210 ? 14.306 7.481 6.054 1.00 88.62 210 PHE A CA 1
ATOM 1645 C C . PHE A 1 210 ? 15.162 7.844 4.842 1.00 88.62 210 PHE A C 1
ATOM 1647 O O . PHE A 1 210 ? 15.780 8.903 4.772 1.00 88.62 210 PHE A O 1
ATOM 1654 N N . VAL A 1 211 ? 15.155 6.961 3.842 1.00 91.19 211 VAL A N 1
ATOM 1655 C CA . VAL A 1 211 ? 15.875 7.161 2.581 1.00 91.19 211 VAL A CA 1
ATOM 1656 C C . VAL A 1 211 ? 14.867 7.124 1.430 1.00 91.19 211 VAL A C 1
ATOM 1658 O O . VAL A 1 211 ? 14.533 6.021 0.968 1.00 91.19 211 VAL A O 1
ATOM 1661 N N . PRO A 1 212 ? 14.378 8.282 0.946 1.00 93.44 212 PRO A N 1
ATOM 1662 C CA . PRO A 1 212 ? 13.431 8.325 -0.163 1.00 93.44 212 PRO A CA 1
ATOM 1663 C C . PRO A 1 212 ? 14.081 7.867 -1.476 1.00 93.44 212 PRO A C 1
ATOM 1665 O O . PRO A 1 212 ? 15.303 7.906 -1.643 1.00 93.44 212 PRO A O 1
ATOM 1668 N N . PHE A 1 213 ? 13.262 7.419 -2.424 1.00 93.56 213 PHE A N 1
ATOM 1669 C CA . PHE A 1 213 ? 13.677 7.189 -3.806 1.00 93.56 213 PHE A CA 1
ATOM 1670 C C . PHE A 1 213 ? 13.803 8.504 -4.577 1.00 93.56 213 PHE A C 1
ATOM 1672 O O . PHE A 1 213 ? 14.639 8.595 -5.476 1.00 93.56 213 PHE A O 1
ATOM 1679 N N . PHE A 1 214 ? 13.010 9.516 -4.216 1.00 88.88 214 PHE A N 1
ATOM 1680 C CA . PHE A 1 214 ? 13.065 10.854 -4.793 1.00 88.88 214 PHE A CA 1
ATOM 1681 C C . PHE A 1 214 ? 13.484 11.857 -3.712 1.00 88.88 214 PHE A C 1
ATOM 1683 O O . PHE A 1 214 ? 12.724 12.138 -2.791 1.00 88.88 214 PHE A O 1
ATOM 1690 N N . ALA A 1 215 ? 14.705 12.387 -3.804 1.00 72.94 215 ALA A N 1
ATOM 1691 C CA . ALA A 1 215 ? 15.162 13.446 -2.905 1.00 72.94 215 ALA A CA 1
ATOM 1692 C C . ALA A 1 215 ? 14.389 14.755 -3.156 1.00 72.94 215 ALA A C 1
ATOM 1694 O O . ALA A 1 215 ? 13.980 15.031 -4.288 1.00 72.94 215 ALA A O 1
ATOM 1695 N N . GLU A 1 216 ? 14.216 15.582 -2.121 1.00 57.88 216 GLU A N 1
ATOM 1696 C CA . GLU A 1 216 ? 13.712 16.947 -2.301 1.00 57.88 216 GLU A CA 1
ATOM 1697 C C . GLU A 1 216 ? 14.700 17.757 -3.160 1.00 57.88 216 GLU A C 1
ATOM 1699 O O . GLU A 1 216 ? 15.882 17.856 -2.829 1.00 57.88 216 GLU A O 1
ATOM 1704 N N . GLY A 1 217 ? 14.217 18.337 -4.267 1.00 50.88 217 GLY A N 1
ATOM 1705 C CA . GLY A 1 217 ? 14.970 19.320 -5.058 1.00 50.88 217 GLY A CA 1
ATOM 1706 C C . GLY A 1 217 ? 15.496 18.895 -6.438 1.00 50.88 217 GLY A C 1
ATOM 1707 O O . GLY A 1 217 ? 16.381 19.583 -6.945 1.00 50.88 217 GLY A O 1
ATOM 1708 N N . VAL A 1 218 ? 14.969 17.833 -7.068 1.00 36.94 218 VAL A N 1
ATOM 1709 C CA . VAL A 1 218 ? 15.245 17.505 -8.491 1.00 36.94 218 VAL A CA 1
ATOM 1710 C C . VAL A 1 218 ? 13.969 17.357 -9.314 1.00 36.94 218 VAL A C 1
ATOM 1712 O O . VAL A 1 218 ? 13.086 16.548 -8.929 1.00 36.94 218 VAL A O 1
#

pLDDT: mean 80.39, std 15.58, range [33.59, 97.38]

Secondary structure (DSSP, 8-state):
--PPPPSS-GGG--GGGSPPPP----TT------TT-------SS-----------GGGHHHHHHHHHHHHHH-SSS-S---HHHHHHHHHHHHHHHHHHHHH-GGGTTT---S---HHHHHHHSTTPPPHHHHHHHHHHHHSGGGGS-S-TTS-SS-----HHHHHHHHHHHHHHHHHHHH-GGGHHHHHHHHHHHHHHHTTSGGGGG---SS-TT-